Protein 6S9T (pdb70)

Structure (mmCIF, N/CA/C/O backbone):
data_6S9T
#
_entry.id   6S9T
#
_cell.length_a   70.217
_cell.length_b   70.217
_cell.length_c   122.257
_cell.angle_alpha   90.000
_cell.angle_beta   90.000
_cell.angle_gamma   120.000
#
_symmetry.space_group_name_H-M   'P 32 2 1'
#
loop_
_entity.id
_entity.type
_entity.pdbx_description
1 polymer 'LIM domain-binding protein 1'
2 polymer 'Darpin 3'
3 non-polymer 'TETRAETHYLENE GLYCOL'
4 water water
#
loop_
_atom_site.group_PDB
_atom_site.id
_atom_site.type_symbol
_atom_site.label_atom_id
_atom_site.label_alt_id
_atom_site.label_comp_id
_atom_site.label_asym_id
_atom_site.label_entity_id
_atom_site.label_seq_id
_atom_site.pdbx_PDB_ins_code
_atom_site.Cartn_x
_atom_site.Cartn_y
_atom_site.Cartn_z
_atom_site.occupancy
_atom_site.B_iso_or_equiv
_atom_site.auth_seq_id
_atom_site.auth_comp_id
_atom_site.auth_asym_id
_atom_site.auth_atom_id
_atom_site.pdbx_PDB_model_num
ATOM 1 N N . GLN A 1 14 ? 29.610 50.906 7.195 1.00 99.31 30 GLN A N 1
ATOM 2 C CA . GLN A 1 14 ? 28.917 50.033 8.194 1.00 96.59 30 GLN A CA 1
ATOM 3 C C . GLN A 1 14 ? 29.106 48.559 7.785 1.00 92.79 30 GLN A C 1
ATOM 4 O O . GLN A 1 14 ? 29.451 48.290 6.622 1.00 91.82 30 GLN A O 1
ATOM 10 N N . THR A 1 15 ? 28.877 47.637 8.723 1.00 89.04 31 THR A N 1
ATOM 11 C CA . THR A 1 15 ? 29.407 46.248 8.719 1.00 84.84 31 THR A CA 1
ATOM 12 C C . THR A 1 15 ? 28.640 45.356 7.745 1.00 83.89 31 THR A C 1
ATOM 13 O O . THR A 1 15 ? 29.128 44.247 7.446 1.00 84.64 31 THR A O 1
ATOM 17 N N . ASP A 1 16 ? 27.470 45.805 7.313 1.00 84.26 32 ASP A N 1
ATOM 18 C CA . ASP A 1 16 ? 26.491 44.980 6.566 1.00 83.19 32 ASP A CA 1
ATOM 19 C C . ASP A 1 16 ? 27.058 44.669 5.179 1.00 77.57 32 ASP A C 1
ATOM 20 O O . ASP A 1 16 ? 27.083 43.466 4.836 1.00 76.71 32 ASP A O 1
ATOM 25 N N . TYR A 1 17 ? 27.496 45.713 4.459 1.00 74.13 33 TYR A N 1
ATOM 26 C CA . TYR A 1 17 ? 28.188 45.669 3.147 1.00 71.91 33 TYR A CA 1
ATOM 27 C C . TYR A 1 17 ? 29.361 44.657 3.201 1.00 68.93 33 TYR A C 1
ATOM 28 O O . TYR A 1 17 ? 29.671 44.044 2.166 1.00 68.68 33 TYR A O 1
ATOM 37 N N . ARG A 1 18 ? 30.005 44.474 4.357 1.00 64.68 34 ARG A N 1
ATOM 38 C CA . ARG A 1 18 ? 31.110 43.485 4.495 1.00 61.65 34 ARG A CA 1
ATOM 39 C C . ARG A 1 18 ? 30.517 42.097 4.244 1.00 58.89 34 ARG A C 1
ATOM 40 O O . ARG A 1 18 ? 31.112 41.356 3.457 1.00 56.30 34 ARG A O 1
ATOM 48 N N . ILE A 1 19 ? 29.348 41.785 4.814 1.00 59.23 35 ILE A N 1
ATOM 49 C CA . ILE A 1 19 ? 28.790 40.404 4.691 1.00 59.16 35 ILE A CA 1
ATOM 50 C C . ILE A 1 19 ? 28.163 40.294 3.295 1.00 58.61 35 ILE A C 1
ATOM 51 O O . ILE A 1 19 ? 28.169 39.167 2.756 1.00 59.91 35 ILE A O 1
ATOM 56 N N . PHE A 1 20 ? 27.808 41.422 2.678 1.00 59.80 36 PHE A N 1
ATOM 57 C CA . PHE A 1 20 ? 27.428 41.500 1.241 1.00 61.33 36 PHE A CA 1
ATOM 58 C C . PHE A 1 20 ? 28.607 40.961 0.420 1.00 59.02 36 PHE A C 1
ATOM 59 O O . PHE A 1 20 ? 28.460 39.942 -0.263 1.00 56.04 36 PHE A O 1
ATOM 67 N N . GLU A 1 21 ? 29.763 41.596 0.576 1.00 59.68 37 GLU A N 1
ATOM 68 C CA . GLU A 1 21 ? 31.017 41.274 -0.146 1.00 59.65 37 GLU A CA 1
ATOM 69 C C . GLU A 1 21 ? 31.425 39.816 0.119 1.00 55.73 37 GLU A C 1
ATOM 70 O O . GLU A 1 21 ? 31.807 39.132 -0.830 1.00 54.43 37 GLU A O 1
ATOM 76 N N . LEU A 1 22 ? 31.343 39.359 1.366 1.00 53.50 38 LEU A N 1
ATOM 77 C CA . LEU A 1 22 ? 31.690 37.961 1.733 1.00 52.34 38 LEU A CA 1
ATOM 78 C C . LEU A 1 22 ? 30.790 36.986 0.955 1.00 51.09 38 LEU A C 1
ATOM 79 O O . LEU A 1 22 ? 31.347 36.079 0.315 1.00 51.17 38 LEU A O 1
ATOM 84 N N . ASN A 1 23 ? 29.475 37.196 0.968 1.00 49.15 39 ASN A N 1
ATOM 85 C CA . ASN A 1 23 ? 28.487 36.375 0.218 1.00 49.59 39 ASN A CA 1
ATOM 86 C C . ASN A 1 23 ? 28.827 36.445 -1.283 1.00 50.82 39 ASN A C 1
ATOM 87 O O . ASN A 1 23 ? 28.833 35.387 -1.955 1.00 50.34 39 ASN A O 1
ATOM 92 N N . LYS A 1 24 ? 29.125 37.642 -1.799 1.00 52.13 40 LYS A N 1
ATOM 93 C CA . LYS A 1 24 ? 29.375 37.809 -3.247 1.00 54.11 40 LYS A CA 1
ATOM 94 C C . LYS A 1 24 ? 30.646 37.040 -3.649 1.00 53.70 40 LYS A C 1
ATOM 95 O O . LYS A 1 24 ? 30.646 36.388 -4.699 1.00 53.20 40 LYS A O 1
ATOM 101 N N . ARG A 1 25 ? 31.699 37.099 -2.840 1.00 54.76 41 ARG A N 1
ATOM 102 C CA . ARG A 1 25 ? 32.946 36.366 -3.170 1.00 56.83 41 ARG A CA 1
ATOM 103 C C . ARG A 1 25 ? 32.657 34.873 -3.166 1.00 55.21 41 ARG A C 1
ATOM 104 O O . ARG A 1 25 ? 33.121 34.183 -4.052 1.00 55.47 41 ARG A O 1
ATOM 112 N N . LEU A 1 26 ? 31.947 34.419 -2.144 1.00 54.05 42 LEU A N 1
ATOM 113 C CA . LEU A 1 26 ? 31.539 32.995 -2.038 1.00 53.93 42 LEU A CA 1
ATOM 114 C C . LEU A 1 26 ? 30.826 32.586 -3.332 1.00 56.21 42 LEU A C 1
ATOM 115 O O . LEU A 1 26 ? 31.090 31.468 -3.791 1.00 56.08 42 LEU A O 1
ATOM 120 N N . GLN A 1 27 ? 29.982 33.462 -3.912 1.00 59.38 43 GLN A N 1
ATOM 121 C CA . GLN A 1 27 ? 29.189 33.128 -5.123 1.00 61.96 43 GLN A CA 1
ATOM 122 C C . GLN A 1 27 ? 30.121 32.858 -6.305 1.00 64.84 43 GLN A C 1
ATOM 123 O O . GLN A 1 27 ? 29.565 32.488 -7.337 1.00 68.26 43 GLN A O 1
ATOM 129 N N . ASN A 1 28 ? 31.455 33.005 -6.158 1.00 66.66 44 ASN A N 1
ATOM 130 C CA . ASN A 1 28 ? 32.490 32.702 -7.188 1.00 68.54 44 ASN A CA 1
ATOM 131 C C . ASN A 1 28 ? 33.147 31.339 -6.959 1.00 70.79 44 ASN A C 1
ATOM 132 O O . ASN A 1 28 ? 34.086 30.990 -7.708 1.00 72.90 44 ASN A O 1
ATOM 137 N N . TRP A 1 29 ? 32.775 30.624 -5.908 1.00 71.78 45 TRP A N 1
ATOM 138 C CA . TRP A 1 29 ? 33.361 29.289 -5.650 1.00 71.60 45 TRP A CA 1
ATOM 139 C C . TRP A 1 29 ? 33.051 28.380 -6.843 1.00 72.38 45 TRP A C 1
ATOM 140 O O . TRP A 1 29 ? 31.902 28.421 -7.367 1.00 72.08 45 TRP A O 1
ATOM 151 N N . THR A 1 30 ? 34.058 27.622 -7.267 1.00 72.85 46 THR A N 1
ATOM 152 C CA . THR A 1 30 ? 33.947 26.451 -8.175 1.00 74.73 46 THR A CA 1
ATOM 153 C C . THR A 1 30 ? 34.807 25.370 -7.528 1.00 77.00 46 THR A C 1
ATOM 154 O O . THR A 1 30 ? 35.585 25.750 -6.643 1.00 73.36 46 THR A O 1
ATOM 158 N N . GLU A 1 31 ? 34.654 24.098 -7.913 1.00 81.66 47 GLU A N 1
ATOM 159 C CA . GLU A 1 31 ? 35.521 22.982 -7.440 1.00 86.56 47 GLU A CA 1
ATOM 160 C C . GLU A 1 31 ? 36.971 23.232 -7.866 1.00 87.01 47 GLU A C 1
ATOM 161 O O . GLU A 1 31 ? 37.840 22.501 -7.374 1.00 86.50 47 GLU A O 1
ATOM 167 N N . GLU A 1 32 ? 37.187 24.171 -8.799 1.00 87.94 48 GLU A N 1
ATOM 168 C CA . GLU A 1 32 ? 38.523 24.608 -9.293 1.00 89.71 48 GLU A CA 1
ATOM 169 C C . GLU A 1 32 ? 39.162 25.584 -8.297 1.00 87.61 48 GLU A C 1
ATOM 170 O O . GLU A 1 32 ? 40.394 25.770 -8.396 1.00 88.77 48 GLU A O 1
ATOM 176 N N . CYS A 1 33 ? 38.362 26.207 -7.417 1.00 84.38 49 CYS A N 1
ATOM 177 C CA . CYS A 1 33 ? 38.818 27.181 -6.391 1.00 83.34 49 CYS A CA 1
ATOM 178 C C . CYS A 1 33 ? 39.916 26.534 -5.553 1.00 86.23 49 CYS A C 1
ATOM 179 O O . CYS A 1 33 ? 39.581 25.689 -4.702 1.00 86.03 49 CYS A O 1
ATOM 182 N N . ASP A 1 34 ? 41.170 26.907 -5.842 1.00 89.73 50 ASP A N 1
ATOM 183 C CA . ASP A 1 34 ? 42.395 26.287 -5.279 1.00 90.31 50 ASP A CA 1
ATOM 184 C C . ASP A 1 34 ? 42.639 26.850 -3.877 1.00 88.56 50 ASP A C 1
ATOM 185 O O . ASP A 1 34 ? 41.975 27.827 -3.460 1.00 87.21 50 ASP A O 1
ATOM 190 N N . ASN A 1 35 ? 43.570 26.216 -3.181 1.00 87.39 51 ASN A N 1
ATOM 191 C CA . ASN A 1 35 ? 43.892 26.410 -1.746 1.00 84.21 51 ASN A CA 1
ATOM 192 C C . ASN A 1 35 ? 44.362 27.867 -1.544 1.00 80.63 51 ASN A C 1
ATOM 193 O O . ASN A 1 35 ? 44.085 28.445 -0.466 1.00 81.28 51 ASN A O 1
ATOM 198 N N . LEU A 1 36 ? 44.976 28.469 -2.570 1.00 76.73 52 LEU A N 1
ATOM 199 C CA . LEU A 1 36 ? 45.415 29.895 -2.587 1.00 75.14 52 LEU A CA 1
ATOM 200 C C . LEU A 1 36 ? 44.198 30.850 -2.584 1.00 71.86 52 LEU A C 1
ATOM 201 O O . LEU A 1 36 ? 44.260 31.913 -1.931 1.00 71.53 52 LEU A O 1
ATOM 206 N N . TRP A 1 37 ? 43.132 30.510 -3.310 1.00 67.17 53 TRP A N 1
ATOM 207 C CA . TRP A 1 37 ? 41.886 31.317 -3.371 1.00 64.47 53 TRP A CA 1
ATOM 208 C C . TRP A 1 37 ? 41.283 31.401 -1.964 1.00 61.12 53 TRP A C 1
ATOM 209 O O . TRP A 1 37 ? 40.937 32.493 -1.540 1.00 63.03 53 TRP A O 1
ATOM 220 N N . TRP A 1 38 ? 41.235 30.299 -1.229 1.00 59.11 54 TRP A N 1
ATOM 221 C CA . TRP A 1 38 ? 40.736 30.292 0.163 1.00 57.49 54 TRP A CA 1
ATOM 222 C C . TRP A 1 38 ? 41.561 31.228 1.050 1.00 56.83 54 TRP A C 1
ATOM 223 O O . TRP A 1 38 ? 40.949 31.868 1.923 1.00 54.81 54 TRP A O 1
ATOM 234 N N . ASP A 1 39 ? 42.879 31.325 0.840 1.00 58.47 55 ASP A N 1
ATOM 235 C CA . ASP A 1 39 ? 43.753 32.177 1.683 1.00 58.09 55 ASP A CA 1
ATOM 236 C C . ASP A 1 39 ? 43.476 33.645 1.349 1.00 56.76 55 ASP A C 1
ATOM 237 O O . ASP A 1 39 ? 43.513 34.485 2.267 1.00 56.53 55 ASP A O 1
ATOM 242 N N . ALA A 1 40 ? 43.312 33.943 0.066 1.00 56.01 56 ALA A N 1
ATOM 243 C CA . ALA A 1 40 ? 42.977 35.304 -0.415 1.00 56.59 56 ALA A CA 1
ATOM 244 C C . ALA A 1 40 ? 41.541 35.672 0.025 1.00 54.57 56 ALA A C 1
ATOM 245 O O . ALA A 1 40 ? 41.264 36.820 0.401 1.00 55.72 56 ALA A O 1
ATOM 247 N N . PHE A 1 41 ? 40.618 34.726 0.053 1.00 52.24 57 PHE A N 1
ATOM 248 C CA . PHE A 1 41 ? 39.270 35.018 0.580 1.00 50.62 57 PHE A CA 1
ATOM 249 C C . PHE A 1 41 ? 39.353 35.373 2.076 1.00 49.55 57 PHE A C 1
ATOM 250 O O . PHE A 1 41 ? 38.705 36.353 2.557 1.00 48.96 57 PHE A O 1
ATOM 258 N N . THR A 1 42 ? 40.099 34.564 2.821 1.00 48.71 58 THR A N 1
ATOM 259 C CA . THR A 1 42 ? 40.209 34.709 4.287 1.00 48.12 58 THR A CA 1
ATOM 260 C C . THR A 1 42 ? 40.965 36.006 4.600 1.00 49.60 58 THR A C 1
ATOM 261 O O . THR A 1 42 ? 40.578 36.665 5.563 1.00 49.67 58 THR A O 1
ATOM 265 N N . THR A 1 43 ? 42.035 36.324 3.858 1.00 50.58 59 THR A N 1
ATOM 266 C CA . THR A 1 43 ? 42.785 37.602 3.993 1.00 51.76 59 THR A CA 1
ATOM 267 C C . THR A 1 43 ? 41.840 38.770 3.698 1.00 51.82 59 THR A C 1
ATOM 268 O O . THR A 1 43 ? 41.876 39.757 4.448 1.00 51.81 59 THR A O 1
ATOM 272 N N . GLU A 1 44 ? 40.974 38.667 2.693 1.00 52.06 60 GLU A N 1
ATOM 273 C CA . GLU A 1 44 ? 40.101 39.822 2.370 1.00 52.86 60 GLU A CA 1
ATOM 274 C C . GLU A 1 44 ? 39.176 40.117 3.561 1.00 51.61 60 GLU A C 1
ATOM 275 O O . GLU A 1 44 ? 38.977 41.291 3.819 1.00 52.86 60 GLU A O 1
ATOM 281 N N . PHE A 1 45 ? 38.662 39.113 4.290 1.00 49.53 61 PHE A N 1
ATOM 282 C CA . PHE A 1 45 ? 37.509 39.296 5.217 1.00 48.19 61 PHE A CA 1
ATOM 283 C C . PHE A 1 45 ? 37.891 39.146 6.682 1.00 47.86 61 PHE A C 1
ATOM 284 O O . PHE A 1 45 ? 37.128 39.639 7.460 1.00 47.69 61 PHE A O 1
ATOM 292 N N . PHE A 1 46 ? 39.015 38.518 7.031 1.00 47.85 62 PHE A N 1
ATOM 293 C CA . PHE A 1 46 ? 39.385 38.250 8.445 1.00 48.08 62 PHE A CA 1
ATOM 294 C C . PHE A 1 46 ? 40.722 38.924 8.802 1.00 49.76 62 PHE A C 1
ATOM 295 O O . PHE A 1 46 ? 41.612 39.003 7.943 1.00 49.38 62 PHE A O 1
ATOM 303 N N . GLU A 1 47 ? 40.836 39.367 10.058 1.00 51.08 63 GLU A N 1
ATOM 304 C CA . GLU A 1 47 ? 42.077 39.904 10.668 1.00 52.88 63 GLU A CA 1
ATOM 305 C C . GLU A 1 47 ? 43.107 38.771 10.799 1.00 52.13 63 GLU A C 1
ATOM 306 O O . GLU A 1 47 ? 42.706 37.575 10.728 1.00 50.75 63 GLU A O 1
ATOM 312 N N . ASP A 1 48 ? 44.371 39.131 11.045 1.00 51.49 64 ASP A N 1
ATOM 313 C CA . ASP A 1 48 ? 45.497 38.164 11.132 1.00 51.51 64 ASP A CA 1
ATOM 314 C C . ASP A 1 48 ? 45.366 37.349 12.425 1.00 50.78 64 ASP A C 1
ATOM 315 O O . ASP A 1 48 ? 45.844 36.229 12.449 1.00 49.41 64 ASP A O 1
ATOM 320 N N . ASP A 1 49 ? 44.646 37.866 13.422 1.00 51.70 65 ASP A N 1
ATOM 321 C CA . ASP A 1 49 ? 44.457 37.167 14.720 1.00 51.92 65 ASP A CA 1
ATOM 322 C C . ASP A 1 49 ? 42.970 36.787 14.888 1.00 51.06 65 ASP A C 1
ATOM 323 O O . ASP A 1 49 ? 42.580 36.549 16.004 1.00 50.62 65 ASP A O 1
ATOM 328 N N . ALA A 1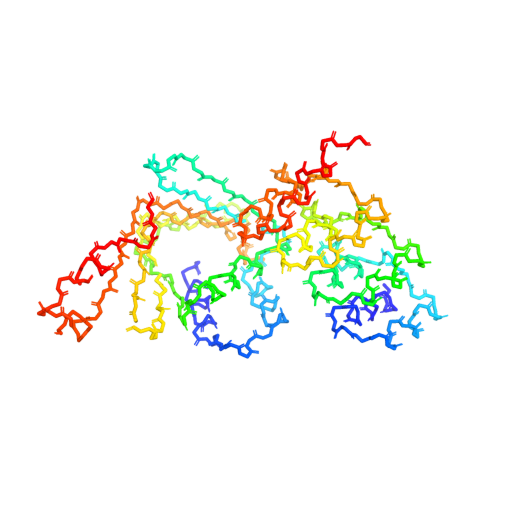 50 ? 42.198 36.661 13.802 1.00 50.92 66 ALA A N 1
ATOM 329 C CA . ALA A 1 50 ? 40.751 36.310 13.825 1.00 50.47 66 ALA A CA 1
ATOM 330 C C . ALA A 1 50 ? 40.515 34.956 14.490 1.00 51.36 66 ALA A C 1
ATOM 331 O O . ALA A 1 50 ? 41.374 34.066 14.473 1.00 49.46 66 ALA A O 1
ATOM 349 N N . LEU A 1 52 ? 37.168 32.029 15.070 1.00 49.37 68 LEU A N 1
ATOM 350 C CA . LEU A 1 52 ? 35.882 31.599 14.581 1.00 48.55 68 LEU A CA 1
ATOM 351 C C . LEU A 1 52 ? 35.377 30.512 15.530 1.00 48.65 68 LEU A C 1
ATOM 352 O O . LEU A 1 52 ? 36.110 29.525 15.753 1.00 47.56 68 LEU A O 1
ATOM 357 N N . THR A 1 53 ? 34.184 30.730 16.096 1.00 48.09 69 THR A N 1
ATOM 358 C CA . THR A 1 53 ? 33.515 29.794 17.025 1.00 48.96 69 THR A CA 1
ATOM 359 C C . THR A 1 53 ? 32.184 29.364 16.435 1.00 48.94 69 THR A C 1
ATOM 360 O O . THR A 1 53 ? 31.439 30.239 15.983 1.00 47.68 69 THR A O 1
ATOM 364 N N . ILE A 1 54 ? 31.931 28.057 16.445 1.00 49.75 70 ILE A N 1
ATOM 365 C CA . ILE A 1 54 ? 30.598 27.454 16.180 1.00 50.70 70 ILE A CA 1
ATOM 366 C C . ILE A 1 54 ? 30.104 26.859 17.493 1.00 53.40 70 ILE A C 1
ATOM 367 O O . ILE A 1 54 ? 30.883 26.166 18.163 1.00 52.84 70 ILE A O 1
ATOM 372 N N . THR A 1 55 ? 28.884 27.202 17.884 1.00 55.96 71 THR A N 1
ATOM 373 C CA . THR A 1 55 ? 28.144 26.548 18.987 1.00 59.89 71 THR A CA 1
ATOM 374 C C . THR A 1 55 ? 26.946 25.808 18.395 1.00 62.27 71 THR A C 1
ATOM 375 O O . THR A 1 55 ? 26.258 26.420 17.594 1.00 61.02 71 THR A O 1
ATOM 379 N N . PHE A 1 56 ? 26.763 24.533 18.737 1.00 68.57 72 PHE A N 1
ATOM 380 C CA . PHE A 1 56 ? 25.756 23.628 18.127 1.00 75.50 72 PHE A CA 1
ATOM 381 C C . PHE A 1 56 ? 24.479 23.680 18.956 1.00 81.58 72 PHE A C 1
ATOM 382 O O . PHE A 1 56 ? 24.491 24.238 20.070 1.00 83.70 72 PHE A O 1
ATOM 390 N N . CYS A 1 57 ? 23.392 23.126 18.425 1.00 91.23 73 CYS A N 1
ATOM 391 C CA . CYS A 1 57 ? 22.092 23.095 19.147 1.00 96.68 73 CYS A CA 1
ATOM 392 C C . CYS A 1 57 ? 22.246 22.121 20.330 1.00 102.01 73 CYS A C 1
ATOM 393 O O . CYS A 1 57 ? 23.133 21.215 20.266 1.00 92.35 73 CYS A O 1
ATOM 396 N N . LEU A 1 58 ? 21.445 22.342 21.384 1.00 110.74 74 LEU A N 1
ATOM 397 C CA . LEU A 1 58 ? 21.640 21.801 22.766 1.00 115.50 74 LEU A CA 1
ATOM 398 C C . LEU A 1 58 ? 20.909 20.454 22.916 1.00 118.85 74 LEU A C 1
ATOM 399 O O . LEU A 1 58 ? 20.915 19.896 24.034 1.00 121.01 74 LEU A O 1
ATOM 404 N N . GLU A 1 59 ? 20.322 19.956 21.822 1.00 119.98 75 GLU A N 1
ATOM 405 C CA . GLU A 1 59 ? 19.519 18.708 21.753 1.00 123.98 75 GLU A CA 1
ATOM 406 C C . GLU A 1 59 ? 20.459 17.497 21.687 1.00 128.98 75 GLU A C 1
ATOM 407 O O . GLU A 1 59 ? 20.287 16.577 22.518 1.00 132.28 75 GLU A O 1
ATOM 413 N N . ASP A 1 60 ? 21.423 17.503 20.757 1.00 129.52 76 ASP A N 1
ATOM 414 C CA . ASP A 1 60 ? 22.500 16.478 20.666 1.00 131.20 76 ASP A CA 1
ATOM 415 C C . ASP A 1 60 ? 23.707 16.993 21.468 1.00 130.56 76 ASP A C 1
ATOM 416 O O . ASP A 1 60 ? 24.848 16.962 20.941 1.00 125.53 76 ASP A O 1
ATOM 421 N N . GLY A 1 61 ? 23.452 17.435 22.706 1.00 129.28 77 GLY A N 1
ATOM 422 C CA . GLY A 1 61 ? 24.461 17.976 23.637 1.00 126.08 77 GLY A CA 1
ATOM 423 C C . GLY A 1 61 ? 24.750 19.449 23.370 1.00 119.89 77 GLY A C 1
ATOM 424 O O . GLY A 1 61 ? 24.263 20.020 22.397 1.00 118.18 77 GLY A O 1
ATOM 425 N N . PRO A 1 62 ? 25.530 20.114 24.248 1.00 116.23 78 PRO A N 1
ATOM 426 C CA . PRO A 1 62 ? 26.112 21.416 23.942 1.00 112.19 78 PRO A CA 1
ATOM 427 C C . PRO A 1 62 ? 27.553 21.206 23.444 1.00 104.99 78 PRO A C 1
ATOM 428 O O . PRO A 1 62 ? 28.387 20.842 24.249 1.00 108.08 78 PRO A O 1
ATOM 432 N N . LYS A 1 63 ? 27.786 21.361 22.135 1.00 96.19 79 LYS A N 1
ATOM 433 C CA . LYS A 1 63 ? 29.120 21.249 21.487 1.00 90.33 79 LYS A CA 1
ATOM 434 C C . LYS A 1 63 ? 29.532 22.639 20.994 1.00 81.68 79 LYS A C 1
ATOM 435 O O . LYS A 1 63 ? 28.636 23.371 20.532 1.00 73.44 79 LYS A O 1
ATOM 441 N N . ARG A 1 64 ? 30.829 22.967 21.112 1.00 76.45 80 ARG A N 1
ATOM 442 C CA . ARG A 1 64 ? 31.461 24.283 20.814 1.00 74.38 80 ARG A CA 1
ATOM 443 C C . ARG A 1 64 ? 32.885 24.029 20.329 1.00 69.96 80 ARG A C 1
ATOM 444 O O . ARG A 1 64 ? 33.607 23.338 21.058 1.00 68.47 80 ARG A O 1
ATOM 452 N N . TYR A 1 65 ? 33.287 24.555 19.174 1.00 64.85 81 TYR A N 1
ATOM 453 C CA . TYR A 1 65 ? 34.732 24.663 18.856 1.00 63.80 81 TYR A CA 1
ATOM 454 C C . TYR A 1 65 ? 35.061 26.074 18.383 1.00 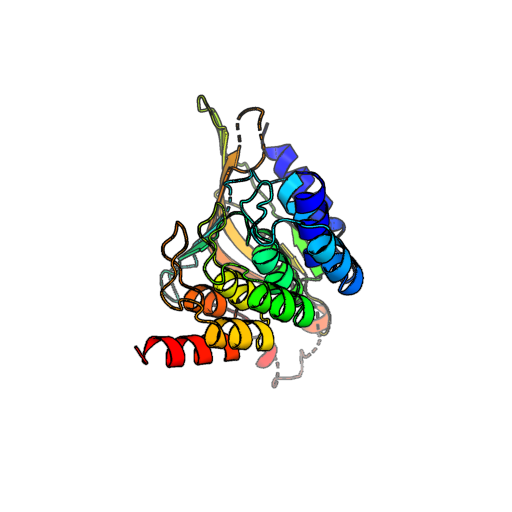60.86 81 TYR A C 1
ATOM 455 O O . TYR A 1 65 ? 34.198 26.748 17.773 1.00 55.83 81 TYR A O 1
ATOM 464 N N . THR A 1 66 ? 36.318 26.448 18.643 1.00 58.39 82 THR A N 1
ATOM 465 C CA . THR A 1 66 ? 36.931 27.725 18.250 1.00 57.00 82 THR A CA 1
ATOM 466 C C . THR A 1 66 ? 38.175 27.378 17.444 1.00 57.80 82 THR A C 1
ATOM 467 O O . THR A 1 66 ? 38.979 26.505 17.887 1.00 55.97 82 THR A O 1
ATOM 471 N N . ILE A 1 67 ? 38.376 28.058 16.324 1.00 56.88 83 ILE A N 1
ATOM 472 C CA . ILE A 1 67 ? 39.599 27.804 15.525 1.00 56.86 83 ILE A CA 1
ATOM 473 C C . ILE A 1 67 ? 40.296 29.142 15.313 1.00 55.91 83 ILE A C 1
ATOM 474 O O . ILE A 1 67 ? 39.605 30.170 15.311 1.00 52.60 83 ILE A O 1
ATOM 479 N N . GLY A 1 68 ? 41.621 29.097 15.188 1.00 53.06 84 GLY A N 1
ATOM 480 C CA . GLY A 1 68 ? 42.443 30.292 14.964 1.00 52.78 84 GLY A CA 1
ATOM 481 C C . GLY A 1 68 ? 42.470 30.672 13.505 1.00 52.25 84 GLY A C 1
ATOM 482 O O . GLY A 1 68 ? 42.002 29.901 12.693 1.00 53.19 84 GLY A O 1
ATOM 483 N N . ARG A 1 69 ? 43.071 31.810 13.208 1.00 51.10 85 ARG A N 1
ATOM 484 C CA . ARG A 1 69 ? 43.105 32.376 11.847 1.00 50.27 85 ARG A CA 1
ATOM 485 C C . ARG A 1 69 ? 43.661 31.395 10.814 1.00 50.09 85 ARG A C 1
ATOM 486 O O . ARG A 1 69 ? 43.129 31.357 9.726 1.00 50.63 85 ARG A O 1
ATOM 494 N N . THR A 1 70 ? 44.661 30.599 11.171 1.00 49.64 86 THR A N 1
ATOM 495 C CA . THR A 1 70 ? 45.350 29.749 10.172 1.00 49.38 86 THR A CA 1
ATOM 496 C C . THR A 1 70 ? 44.493 28.530 9.781 1.00 48.90 86 THR A C 1
ATOM 497 O O . THR A 1 70 ? 44.919 27.793 8.894 1.00 50.27 86 THR A O 1
ATOM 501 N N . LEU A 1 71 ? 43.348 28.271 10.392 1.00 48.34 87 LEU A N 1
ATOM 502 C CA . LEU A 1 71 ? 42.468 27.151 9.954 1.00 47.59 87 LEU A CA 1
ATOM 503 C C . LEU A 1 71 ? 41.087 27.682 9.539 1.00 47.03 87 LEU A C 1
ATOM 504 O O . LEU A 1 71 ? 40.251 26.849 9.125 1.00 46.65 87 LEU A O 1
ATOM 509 N N . ILE A 1 72 ? 40.880 29.004 9.513 1.00 46.10 88 ILE A N 1
ATOM 510 C CA . ILE A 1 72 ? 39.591 29.584 9.027 1.00 45.86 88 ILE A CA 1
ATOM 511 C C . ILE A 1 72 ? 39.401 29.204 7.564 1.00 46.28 88 ILE A C 1
ATOM 512 O O . ILE A 1 72 ? 38.277 28.900 7.159 1.00 46.44 88 ILE A O 1
ATOM 517 N N . PRO A 1 73 ? 40.464 29.184 6.725 1.00 46.25 89 PRO A N 1
ATOM 518 C CA . PRO A 1 73 ? 40.325 28.740 5.336 1.00 47.03 89 PRO A CA 1
ATOM 519 C C . PRO A 1 73 ? 39.791 27.297 5.300 1.00 47.94 89 PRO A C 1
ATOM 520 O O . PRO A 1 73 ? 39.044 26.914 4.416 1.00 47.07 89 PRO A O 1
ATOM 524 N N . ARG A 1 74 ? 40.257 26.513 6.275 1.00 48.69 90 ARG A N 1
ATOM 525 C CA . ARG A 1 74 ? 39.983 25.070 6.342 1.00 49.71 90 ARG A CA 1
ATOM 526 C C . ARG A 1 74 ? 38.483 24.951 6.593 1.00 49.22 90 ARG A C 1
ATOM 527 O O . ARG A 1 74 ? 37.841 24.208 5.862 1.00 50.97 90 ARG A O 1
ATOM 535 N N . TYR A 1 75 ? 37.945 25.712 7.543 1.00 48.25 91 TYR A N 1
ATOM 536 C CA . TYR A 1 75 ? 36.506 25.709 7.932 1.00 47.71 91 TYR A CA 1
ATOM 537 C C . TYR A 1 75 ? 35.625 25.973 6.716 1.00 47.62 91 TYR A C 1
ATOM 538 O O . TYR A 1 75 ? 34.682 25.167 6.444 1.00 48.73 91 TYR A O 1
ATOM 547 N N . PHE A 1 76 ? 35.859 27.084 6.030 1.00 49.40 92 PHE A N 1
ATOM 548 C CA . PHE A 1 76 ? 35.001 27.464 4.884 1.00 49.10 92 PHE A CA 1
ATOM 549 C C . PHE A 1 76 ? 35.097 26.353 3.850 1.00 49.78 92 PHE A C 1
ATOM 550 O O . PHE A 1 76 ? 34.064 25.858 3.351 1.00 48.26 92 PHE A O 1
ATOM 558 N N . ARG A 1 77 ? 36.315 25.901 3.581 1.00 51.40 93 ARG A N 1
ATOM 559 C CA . ARG A 1 77 ? 36.543 24.907 2.513 1.00 52.57 93 ARG A CA 1
ATOM 560 C C . ARG A 1 77 ? 35.764 23.618 2.823 1.00 50.89 93 ARG A C 1
ATOM 561 O O . ARG A 1 77 ? 35.250 22.991 1.851 1.00 50.72 93 ARG A O 1
ATOM 569 N N . SER A 1 78 ? 35.679 23.226 4.101 1.00 49.77 94 SER A N 1
ATOM 570 C CA . SER A 1 78 ? 35.036 21.938 4.508 1.00 49.49 94 SER A CA 1
ATOM 571 C C . SER A 1 78 ? 33.542 21.959 4.181 1.00 48.29 94 SER A C 1
ATOM 572 O O . SER A 1 78 ? 32.952 20.886 3.981 1.00 48.35 94 SER A O 1
ATOM 575 N N . ILE A 1 79 ? 32.940 23.143 4.140 1.00 47.22 95 ILE A N 1
ATOM 576 C CA . ILE A 1 79 ? 31.509 23.258 3.767 1.00 46.61 95 ILE A CA 1
ATOM 577 C C . ILE A 1 79 ? 31.319 22.774 2.326 1.00 46.52 95 ILE A C 1
ATOM 578 O O . ILE A 1 79 ? 30.435 21.945 2.088 1.00 46.74 95 ILE A O 1
ATOM 583 N N . PHE A 1 80 ? 32.151 23.240 1.402 1.00 46.88 96 PHE A N 1
ATOM 584 C CA . PHE A 1 80 ? 32.112 22.752 -0.002 1.00 47.48 96 PHE A CA 1
ATOM 585 C C . PHE A 1 80 ? 32.576 21.285 -0.081 1.00 48.47 96 PHE A C 1
ATOM 586 O O . PHE A 1 80 ? 31.895 20.505 -0.763 1.00 48.02 96 PHE A O 1
ATOM 594 N N . GLU A 1 81 ? 33.591 20.860 0.687 1.00 50.89 97 GLU A N 1
ATOM 595 C CA . GLU A 1 81 ? 34.041 19.432 0.676 1.00 52.42 97 GLU A CA 1
ATOM 596 C C . GLU A 1 81 ? 32.850 18.578 1.138 1.00 51.58 97 GLU A C 1
ATOM 597 O O . GLU A 1 81 ? 32.694 17.474 0.605 1.00 51.95 97 GLU A O 1
ATOM 603 N N . GLY A 1 82 ? 32.075 19.098 2.096 1.00 49.93 98 GLY A N 1
ATOM 604 C CA . GLY A 1 82 ? 30.806 18.544 2.633 1.00 49.53 98 GLY A CA 1
ATOM 605 C C . GLY A 1 82 ? 29.719 18.337 1.579 1.00 48.42 98 GLY A C 1
ATOM 606 O O . GLY A 1 82 ? 28.774 17.630 1.887 1.00 48.57 98 GLY A O 1
ATOM 607 N N . GLY A 1 83 ? 29.858 18.924 0.381 1.00 47.66 99 GLY A N 1
ATOM 608 C CA . GLY A 1 83 ? 28.992 18.695 -0.790 1.00 47.23 99 GLY A CA 1
ATOM 609 C C . GLY A 1 83 ? 28.204 19.939 -1.177 1.00 46.59 99 GLY A C 1
ATOM 610 O O . GLY A 1 83 ? 27.434 19.875 -2.154 1.00 46.36 99 GLY A O 1
ATOM 611 N N . ALA A 1 84 ? 28.372 21.050 -0.457 1.00 46.31 100 ALA A N 1
ATOM 612 C CA . ALA A 1 84 ? 27.717 22.344 -0.782 1.00 45.76 100 ALA A CA 1
ATOM 613 C C . ALA A 1 84 ? 28.218 22.809 -2.146 1.00 46.21 100 ALA A C 1
ATOM 614 O O . ALA A 1 84 ? 29.415 22.746 -2.364 1.00 46.32 100 ALA A O 1
ATOM 616 N N . THR A 1 85 ? 27.330 23.275 -3.006 1.00 46.86 101 THR A N 1
ATOM 617 C CA . THR A 1 85 ? 27.645 23.880 -4.323 1.00 48.19 101 THR A CA 1
ATOM 618 C C . THR A 1 85 ? 27.503 25.388 -4.196 1.00 48.34 101 THR A C 1
ATOM 619 O O . THR A 1 85 ? 27.975 26.087 -5.065 1.00 49.08 101 THR A O 1
ATOM 623 N N . GLU A 1 86 ? 26.857 25.854 -3.128 1.00 48.69 102 GLU A N 1
ATOM 624 C CA . GLU A 1 86 ? 26.604 27.285 -2.855 1.00 49.02 102 GLU A CA 1
ATOM 625 C C . GLU A 1 86 ? 26.528 27.480 -1.338 1.00 46.95 102 GLU A C 1
ATOM 626 O O . GLU A 1 86 ? 26.097 26.570 -0.645 1.00 46.62 102 GLU A O 1
ATOM 632 N N . LEU A 1 87 ? 27.001 28.628 -0.871 1.00 45.21 103 LEU A N 1
ATOM 633 C CA . LEU A 1 87 ? 26.918 29.049 0.528 1.00 43.96 103 LEU A CA 1
ATOM 634 C C . LEU A 1 87 ? 26.643 30.542 0.515 1.00 44.14 103 LEU A C 1
ATOM 635 O O . LEU A 1 87 ? 27.386 31.272 -0.204 1.00 44.56 103 LEU A O 1
ATOM 640 N N . TYR A 1 88 ? 25.666 30.961 1.320 1.00 43.63 104 TYR A N 1
ATOM 641 C CA . TYR A 1 88 ? 25.450 32.393 1.613 1.00 43.76 104 TYR A CA 1
ATOM 642 C C . TYR A 1 88 ? 24.810 32.535 2.983 1.00 43.33 104 TYR A C 1
ATOM 643 O O . TYR A 1 88 ? 24.245 31.552 3.495 1.00 43.56 104 TYR A O 1
ATOM 652 N N . TYR A 1 89 ? 24.940 33.728 3.554 1.00 43.27 105 TYR A N 1
ATOM 653 C CA . TYR A 1 89 ? 24.472 34.074 4.915 1.00 43.28 105 TYR A CA 1
ATOM 654 C C . TYR A 1 89 ? 23.382 35.129 4.765 1.00 43.85 105 TYR A C 1
ATOM 655 O O . TYR A 1 89 ? 23.624 36.171 4.140 1.00 44.90 105 TYR A O 1
ATOM 664 N N . VAL A 1 90 ? 22.176 34.796 5.203 1.00 44.21 106 VAL A N 1
ATOM 665 C CA . VAL A 1 90 ? 21.017 35.736 5.202 1.00 44.69 106 VAL A CA 1
ATOM 666 C C . VAL A 1 90 ? 20.920 36.296 6.617 1.00 45.52 106 VAL A C 1
ATOM 667 O O . VAL A 1 90 ? 20.655 35.512 7.546 1.00 45.02 106 VAL A O 1
ATOM 671 N N . LEU A 1 91 ? 21.246 37.581 6.750 1.00 46.87 107 LEU A N 1
ATOM 672 C CA . LEU A 1 91 ? 21.209 38.351 8.011 1.00 48.61 107 LEU A CA 1
ATOM 673 C C . LEU A 1 91 ? 19.925 39.159 7.964 1.00 51.17 107 LEU A C 1
ATOM 674 O O . LEU A 1 91 ? 19.700 39.810 6.944 1.00 51.81 107 LEU A O 1
ATOM 679 N N . LYS A 1 92 ? 19.116 39.090 9.020 1.00 54.46 108 LYS A N 1
ATOM 680 C CA . LYS A 1 92 ? 17.799 39.777 9.117 1.00 57.18 108 LYS A CA 1
ATOM 681 C C . LYS A 1 92 ? 17.884 40.811 10.242 1.00 57.37 108 LYS A C 1
ATOM 682 O O . LYS A 1 92 ? 17.978 40.388 11.400 1.00 57.60 108 LYS A O 1
ATOM 688 N N . HIS A 1 93 ? 17.790 42.097 9.893 1.00 58.58 109 HIS A N 1
ATOM 689 C CA . HIS A 1 93 ? 17.896 43.285 10.792 1.00 60.09 109 HIS A CA 1
ATOM 690 C C . HIS A 1 93 ? 18.973 43.023 11.836 1.00 58.21 109 HIS A C 1
ATOM 691 O O . HIS A 1 93 ? 18.740 42.905 13.030 1.00 56.64 109 HIS A O 1
ATOM 698 N N . PRO A 1 94 ? 20.226 43.015 11.373 1.00 57.19 110 PRO A N 1
ATOM 699 C CA . PRO A 1 94 ? 21.371 42.832 12.248 1.00 57.16 110 PRO A CA 1
ATOM 700 C C . PRO A 1 94 ? 21.536 44.116 13.058 1.00 56.94 110 PRO A C 1
ATOM 701 O O . PRO A 1 94 ? 21.390 45.178 12.500 1.00 57.23 110 PRO A O 1
ATOM 705 N N . LYS A 1 95 ? 21.783 43.940 14.354 1.00 56.86 111 LYS A N 1
ATOM 706 C CA . LYS A 1 95 ? 22.065 45.007 15.337 1.00 57.29 111 LYS A CA 1
ATOM 707 C C . LYS A 1 95 ? 23.568 45.347 15.255 1.00 57.30 111 LYS A C 1
ATOM 708 O O . LYS A 1 95 ? 24.382 44.496 15.657 1.00 55.85 111 LYS A O 1
ATOM 714 N N . GLU A 1 96 ? 23.912 46.528 14.737 1.00 58.17 112 GLU A N 1
ATOM 715 C CA . GLU A 1 96 ? 25.281 47.109 14.715 1.00 59.76 112 GLU A CA 1
ATOM 716 C C . GLU A 1 96 ? 25.530 47.944 15.972 1.00 60.79 112 GLU A C 1
ATOM 717 O O . GLU A 1 96 ? 24.671 48.773 16.241 1.00 60.72 112 GLU A O 1
ATOM 723 N N . SER A 1 97 ? 26.653 47.755 16.690 1.00 61.27 113 SER A N 1
ATOM 724 C CA . SER A 1 97 ? 27.059 48.577 17.868 1.00 63.51 113 SER A CA 1
ATOM 725 C C . SER A 1 97 ? 28.526 49.013 17.768 1.00 66.20 113 SER A C 1
ATOM 726 O O . SER A 1 97 ? 29.387 48.193 17.336 1.00 63.68 113 SER A O 1
ATOM 729 N N . PHE A 1 98 ? 28.783 50.270 18.141 1.00 68.95 114 PHE A N 1
ATOM 730 C CA . PHE A 1 98 ? 30.103 50.947 18.053 1.00 72.91 114 PHE A CA 1
ATOM 731 C C . PHE A 1 98 ? 30.747 50.962 19.430 1.00 74.11 114 PHE A C 1
ATOM 732 O O . PHE A 1 98 ? 30.094 51.377 20.389 1.00 73.68 114 PHE A O 1
ATOM 740 N N . HIS A 1 99 ? 31.956 50.417 19.494 1.00 78.03 115 HIS A N 1
ATOM 741 C CA . HIS A 1 99 ? 32.904 50.475 20.632 1.00 82.63 115 HIS A CA 1
ATOM 742 C C . HIS A 1 99 ? 34.054 51.352 20.129 1.00 88.00 115 HIS A C 1
ATOM 743 O O . HIS A 1 99 ? 33.947 51.837 18.973 1.00 89.40 115 HIS A O 1
ATOM 750 N N . ASN A 1 100 ? 35.099 51.565 20.930 1.00 94.91 116 ASN A N 1
ATOM 751 C CA . ASN A 1 100 ? 36.217 52.475 20.562 1.00 95.60 116 ASN A CA 1
ATOM 752 C C . ASN A 1 100 ? 37.030 51.817 19.444 1.00 95.48 116 ASN A C 1
ATOM 753 O O . ASN A 1 100 ? 37.169 52.433 18.360 1.00 96.79 116 ASN A O 1
ATOM 758 N N . ASN A 1 101 ? 37.496 50.590 19.675 1.00 93.36 117 ASN A N 1
ATOM 759 C CA . ASN A 1 101 ? 38.463 49.906 18.775 1.00 91.55 117 ASN A CA 1
ATOM 760 C C . ASN A 1 101 ? 37.736 48.935 17.828 1.00 85.39 117 ASN A C 1
ATOM 761 O O . ASN A 1 101 ? 38.400 48.498 16.858 1.00 83.87 117 ASN A O 1
ATOM 766 N N . PHE A 1 102 ? 36.446 48.612 18.055 1.00 79.73 118 PHE A N 1
ATOM 767 C CA . PHE A 1 102 ? 35.713 47.585 17.254 1.00 74.77 118 PHE A CA 1
ATOM 768 C C . PHE A 1 102 ? 34.233 47.927 17.075 1.00 70.37 118 PHE A C 1
ATOM 769 O O . PHE A 1 102 ? 33.616 48.617 17.934 1.00 69.56 118 PHE A O 1
ATOM 777 N N . VAL A 1 103 ? 33.674 47.446 15.958 1.00 65.43 119 VAL A N 1
ATOM 778 C CA . VAL A 1 103 ? 32.211 47.467 15.681 1.00 61.60 119 VAL A CA 1
ATOM 779 C C . VAL A 1 103 ? 31.688 46.050 15.899 1.00 58.70 119 VAL A C 1
ATOM 780 O O . VAL A 1 103 ? 32.346 45.083 15.435 1.00 57.84 119 VAL A O 1
ATOM 784 N N . SER A 1 104 ? 30.551 45.919 16.575 1.00 55.44 120 SER A N 1
ATOM 785 C CA . SER A 1 104 ? 29.875 44.619 16.764 1.00 53.79 120 SER A CA 1
ATOM 786 C C . SER A 1 104 ? 28.670 44.523 15.827 1.00 52.18 120 SER A C 1
ATOM 787 O O . SER A 1 104 ? 27.974 45.536 15.616 1.00 51.99 120 SER A O 1
ATOM 790 N N . LEU A 1 105 ? 28.457 43.333 15.267 1.00 51.07 121 LEU A N 1
ATOM 791 C CA . LEU A 1 105 ? 27.252 42.998 14.473 1.00 50.32 121 LEU A CA 1
ATOM 792 C C . LEU A 1 105 ? 26.576 41.786 15.129 1.00 49.84 121 LEU A C 1
ATOM 793 O O . LEU A 1 105 ? 27.170 40.700 15.208 1.00 49.10 121 LEU A O 1
ATOM 798 N N . ASP A 1 106 ? 25.367 41.955 15.619 1.00 49.63 122 ASP A N 1
ATOM 799 C CA . ASP A 1 106 ? 24.715 40.854 16.363 1.00 50.38 122 ASP A CA 1
ATOM 800 C C . ASP A 1 106 ? 23.407 40.519 15.636 1.00 49.72 122 ASP A C 1
ATOM 801 O O . ASP A 1 106 ? 22.504 41.357 15.662 1.00 49.16 122 ASP A O 1
ATOM 806 N N . CYS A 1 107 ? 23.324 39.375 14.964 1.00 49.17 123 CYS A N 1
ATOM 807 C CA . CYS A 1 107 ? 22.138 39.019 14.152 1.00 49.60 123 CYS A CA 1
ATOM 808 C C . CYS A 1 107 ? 21.461 37.783 14.751 1.00 49.58 123 CYS A C 1
ATOM 809 O O . CYS A 1 107 ? 22.054 36.674 14.684 1.00 48.34 123 CYS A O 1
ATOM 812 N N . ASP A 1 108 ? 20.278 37.925 15.354 1.00 49.88 124 ASP A N 1
ATOM 813 C CA . ASP A 1 108 ? 19.684 36.740 16.025 1.00 51.18 124 ASP A CA 1
ATOM 814 C C . ASP A 1 108 ? 18.909 35.916 14.992 1.00 50.20 124 ASP A C 1
ATOM 815 O O . ASP A 1 108 ? 18.439 34.800 15.371 1.00 51.89 124 ASP A O 1
ATOM 820 N N . GLN A 1 109 ? 18.811 36.429 13.751 1.00 48.50 125 GLN A N 1
ATOM 821 C CA . GLN A 1 109 ? 18.152 35.697 12.636 1.00 48.49 125 GLN A CA 1
ATOM 822 C C . GLN A 1 109 ? 19.112 35.634 11.455 1.00 46.86 125 GLN A C 1
ATOM 823 O O . GLN A 1 109 ? 18.873 36.291 10.423 1.00 45.61 125 GLN A O 1
ATOM 829 N N . CYS A 1 110 ? 20.190 34.875 11.654 1.00 45.93 126 CYS A N 1
ATOM 830 C CA . CYS A 1 110 ? 21.150 34.504 10.602 1.00 45.34 126 CYS A CA 1
ATOM 831 C C . CYS A 1 110 ? 20.758 33.129 10.064 1.00 44.79 126 CYS A C 1
ATOM 832 O O . CYS A 1 110 ? 20.577 32.184 10.894 1.00 45.33 126 CYS A O 1
ATOM 835 N N . THR A 1 111 ? 20.576 33.023 8.752 1.00 43.93 127 THR A N 1
ATOM 836 C CA . THR A 1 111 ? 20.394 31.726 8.067 1.00 43.77 127 THR A CA 1
ATOM 837 C C . THR A 1 111 ? 21.613 31.484 7.191 1.00 43.43 127 THR A C 1
ATOM 838 O O . THR A 1 111 ? 21.956 32.264 6.293 1.00 42.32 127 THR A O 1
ATOM 850 N N . VAL A 1 113 ? 22.826 29.208 4.421 1.00 43.22 129 VAL A N 1
ATOM 851 C CA . VAL A 1 113 ? 22.170 28.478 3.342 1.00 43.27 129 VAL A CA 1
ATOM 852 C C . VAL A 1 113 ? 23.212 27.746 2.483 1.00 43.10 129 VAL A C 1
ATOM 853 O O . VAL A 1 113 ? 24.036 28.392 1.903 1.00 43.05 129 VAL A O 1
ATOM 857 N N . THR A 1 114 ? 23.114 26.428 2.348 1.00 43.51 130 THR A N 1
ATOM 858 C CA . THR A 1 114 ? 23.963 25.644 1.418 1.00 44.03 130 THR A CA 1
ATOM 859 C C . THR A 1 114 ? 23.046 24.882 0.470 1.00 44.92 130 THR A C 1
ATOM 860 O O . THR A 1 114 ? 22.028 24.292 0.948 1.00 46.21 130 THR A O 1
ATOM 864 N N . GLN A 1 115 ? 23.325 24.972 -0.822 1.00 45.30 131 GLN A N 1
ATOM 865 C CA . GLN A 1 115 ? 22.753 24.051 -1.813 1.00 46.40 131 GLN A CA 1
ATOM 866 C C . GLN A 1 115 ? 23.700 22.837 -1.944 1.00 46.88 131 GLN A C 1
ATOM 867 O O . GLN A 1 115 ? 24.911 23.009 -1.848 1.00 46.07 131 GLN A O 1
ATOM 873 N N . HIS A 1 116 ? 23.133 21.654 -2.111 1.00 47.53 132 HIS A N 1
ATOM 874 C CA . HIS A 1 116 ? 23.808 20.403 -2.514 1.00 48.72 132 HIS A CA 1
ATOM 875 C C . HIS A 1 116 ? 23.291 20.014 -3.902 1.00 50.52 132 HIS A C 1
ATOM 876 O O . HIS A 1 116 ? 22.158 20.480 -4.308 1.00 50.18 132 HIS A O 1
ATOM 883 N N . GLY A 1 117 ? 24.073 19.188 -4.591 1.00 51.64 133 GLY A N 1
ATOM 884 C CA . GLY A 1 117 ? 23.788 18.680 -5.941 1.00 53.93 133 GLY A CA 1
ATOM 885 C C . GLY A 1 117 ? 22.963 17.395 -5.951 1.00 56.00 133 GLY A C 1
ATOM 886 O O . GLY A 1 117 ? 22.284 17.053 -4.936 1.00 55.34 133 GLY A O 1
ATOM 887 N N . LYS A 1 118 ? 22.965 16.738 -7.112 1.00 58.27 134 LYS A N 1
ATOM 888 C CA . LYS A 1 118 ? 22.262 15.455 -7.366 1.00 60.01 134 LYS A CA 1
ATOM 889 C C . LYS A 1 118 ? 22.750 14.420 -6.361 1.00 59.20 134 LYS A C 1
ATOM 890 O O . LYS A 1 118 ? 23.927 14.444 -5.984 1.00 59.33 134 LYS A O 1
ATOM 896 N N . PRO A 1 119 ? 21.911 13.437 -5.956 1.00 58.92 135 PRO A N 1
ATOM 897 C CA . PRO A 1 119 ? 20.541 13.282 -6.470 1.00 59.02 135 PRO A CA 1
ATOM 898 C C . PRO A 1 119 ? 19.377 13.988 -5.793 1.00 58.13 135 PRO A C 1
ATOM 899 O O . PRO A 1 119 ? 18.268 13.920 -6.313 1.00 57.86 135 PRO A O 1
ATOM 911 N N . PHE A 1 121 ? 19.437 17.223 -4.405 1.00 53.46 137 PHE A N 1
ATOM 912 C CA . PHE A 1 121 ? 19.475 18.677 -4.459 1.00 52.34 137 PHE A CA 1
ATOM 913 C C . PHE A 1 121 ? 19.008 19.244 -3.117 1.00 50.29 137 PHE A C 1
ATOM 914 O O . PHE A 1 121 ? 18.320 20.250 -3.116 1.00 49.37 137 PHE A O 1
ATOM 922 N N . THR A 1 122 ? 19.349 18.588 -2.008 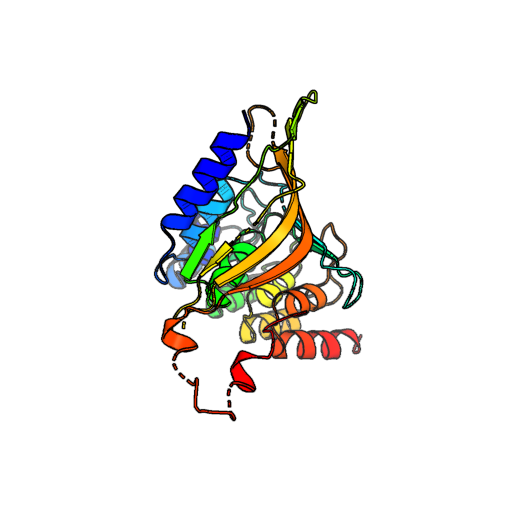1.00 48.82 138 THR A N 1
ATOM 923 C CA . THR A 1 122 ? 19.013 19.072 -0.646 1.00 48.14 138 THR A CA 1
ATOM 924 C C . THR A 1 122 ? 19.502 20.513 -0.469 1.00 47.02 138 THR A C 1
ATOM 925 O O . THR A 1 122 ? 20.662 20.787 -0.790 1.00 46.48 138 THR A O 1
ATOM 929 N N . GLN A 1 123 ? 18.647 21.408 0.018 1.00 46.51 139 GLN A N 1
ATOM 930 C CA . GLN A 1 123 ? 19.081 22.724 0.534 1.00 46.03 139 GLN A CA 1
ATOM 931 C C . GLN A 1 123 ? 19.072 22.644 2.068 1.00 45.90 139 GLN A C 1
ATOM 932 O O . GLN A 1 123 ? 18.031 22.271 2.638 1.00 46.26 139 GLN A O 1
ATOM 938 N N . VAL A 1 124 ? 20.189 22.953 2.715 1.00 45.21 140 VAL A N 1
ATOM 939 C CA . VAL A 1 124 ? 20.256 22.989 4.200 1.00 45.54 140 VAL A CA 1
ATOM 940 C C . VAL A 1 124 ? 20.254 24.459 4.677 1.00 45.91 140 VAL A C 1
ATOM 941 O O . VAL A 1 124 ? 21.000 25.285 4.114 1.00 45.10 140 VAL A O 1
ATOM 945 N N . CYS A 1 125 ? 19.406 24.755 5.664 1.00 47.10 141 CYS A N 1
ATOM 946 C CA . CYS A 1 125 ? 19.223 26.099 6.261 1.00 48.17 141 CYS A CA 1
ATOM 947 C C . CYS A 1 125 ? 19.468 25.971 7.742 1.00 47.67 141 CYS A C 1
ATOM 948 O O . CYS A 1 125 ? 18.632 25.382 8.434 1.00 47.67 141 CYS A O 1
ATOM 951 N N . VAL A 1 126 ? 20.610 26.501 8.153 1.00 47.18 142 VAL A N 1
ATOM 952 C CA . VAL A 1 126 ? 21.043 26.526 9.564 1.00 47.96 142 VAL A CA 1
ATOM 953 C C . VAL A 1 126 ? 20.722 27.923 10.086 1.00 48.45 142 VAL A C 1
ATOM 954 O O . VAL A 1 126 ? 21.344 28.911 9.619 1.00 47.86 142 VAL A O 1
ATOM 958 N N . GLU A 1 127 ? 19.736 27.981 10.978 1.00 48.19 143 GLU A N 1
ATOM 959 C CA . GLU A 1 127 ? 19.244 29.227 11.601 1.00 49.30 143 GLU A CA 1
ATOM 960 C C . GLU A 1 127 ? 19.926 29.356 12.949 1.00 47.50 143 GLU A C 1
ATOM 961 O O . GLU A 1 127 ? 19.930 28.377 13.739 1.00 47.34 143 GLU A O 1
ATOM 967 N N . GLY A 1 128 ? 20.415 30.549 13.203 1.00 46.47 144 GLY A N 1
ATOM 968 C CA . GLY A 1 128 ? 20.987 30.859 14.508 1.00 47.15 144 GLY A CA 1
ATOM 969 C C . GLY A 1 128 ? 21.424 32.299 14.616 1.00 47.02 144 GLY A C 1
ATOM 970 O O . GLY A 1 128 ? 21.030 33.131 13.793 1.00 47.38 144 GLY A O 1
ATOM 971 N N . ARG A 1 129 ? 22.149 32.579 15.680 1.00 47.22 145 ARG A N 1
ATOM 972 C CA . ARG A 1 129 ? 22.582 33.941 16.031 1.00 47.40 145 ARG A CA 1
ATOM 973 C C . ARG A 1 129 ? 24.031 34.077 15.588 1.00 46.76 145 ARG A C 1
ATOM 974 O O . ARG A 1 129 ? 24.861 33.214 15.989 1.00 47.74 145 ARG A O 1
ATOM 982 N N . LEU A 1 130 ? 24.324 35.082 14.780 1.00 46.09 146 LEU A N 1
ATOM 983 C CA . LEU A 1 130 ? 25.711 35.352 14.325 1.00 45.11 146 LEU A CA 1
ATOM 984 C C . LEU A 1 130 ? 26.153 36.646 14.976 1.00 45.68 146 LEU A C 1
ATOM 985 O O . LEU A 1 130 ? 25.432 37.670 14.824 1.00 45.67 146 LEU A O 1
ATOM 990 N N . TYR A 1 131 ? 27.210 36.548 15.773 1.00 46.21 147 TYR A N 1
ATOM 991 C CA . TYR A 1 131 ? 27.856 37.680 16.455 1.00 47.26 147 TYR A CA 1
ATOM 992 C C . TYR A 1 131 ? 29.244 37.851 15.830 1.00 47.16 147 TYR A C 1
ATOM 993 O O . TYR A 1 131 ? 30.072 36.859 15.767 1.00 46.31 147 TYR A O 1
ATOM 1002 N N . LEU A 1 132 ? 29.467 39.043 15.277 1.00 46.99 148 LEU A N 1
ATOM 1003 C CA . LEU A 1 132 ? 30.750 39.420 14.641 1.00 47.16 148 LEU A CA 1
ATOM 1004 C C . LEU A 1 132 ? 31.327 40.652 15.322 1.00 48.45 148 LEU A C 1
ATOM 1005 O O . LEU A 1 132 ? 30.560 41.592 15.643 1.00 48.21 148 LEU A O 1
ATOM 1010 N N . GLU A 1 133 ? 32.652 40.690 15.400 1.00 49.75 149 GLU A N 1
ATOM 1011 C CA . GLU A 1 133 ? 33.438 41.898 15.779 1.00 51.91 149 GLU A CA 1
ATOM 1012 C C . GLU A 1 133 ? 34.354 42.262 14.617 1.00 52.74 149 GLU A C 1
ATOM 1013 O O . GLU A 1 133 ? 35.098 41.361 14.156 1.00 52.81 149 GLU A O 1
ATOM 1019 N N . PHE A 1 134 ? 34.197 43.469 14.083 1.00 55.12 150 PHE A N 1
ATOM 1020 C CA . PHE A 1 134 ? 35.029 44.025 12.993 1.00 57.55 150 PHE A CA 1
ATOM 1021 C C . PHE A 1 134 ? 35.973 45.040 13.616 1.00 63.78 150 PHE A C 1
ATOM 1022 O O . PHE A 1 134 ? 35.570 45.787 14.504 1.00 63.72 150 PHE A O 1
ATOM 1038 N N . PHE A 1 136 ? 37.771 48.383 13.749 1.00 94.66 152 PHE A N 1
ATOM 1039 C CA . PHE A 1 136 ? 37.406 49.753 13.405 1.00 102.19 152 PHE A CA 1
ATOM 1040 C C . PHE A 1 136 ? 38.435 50.352 12.440 1.00 104.19 152 PHE A C 1
ATOM 1041 O O . PHE A 1 136 ? 39.543 50.713 12.889 1.00 105.44 152 PHE A O 1
ATOM 1049 N N . ASP A 1 137 ? 38.080 50.450 11.157 1.00 105.71 153 ASP A N 1
ATOM 1050 C CA . ASP A 1 137 ? 39.006 50.859 10.069 1.00 108.56 153 ASP A CA 1
ATOM 1051 C C . ASP A 1 137 ? 40.379 50.210 10.301 1.00 107.98 153 ASP A C 1
ATOM 1052 O O . ASP A 1 137 ? 41.391 50.931 10.334 1.00 109.29 153 ASP A O 1
ATOM 1057 N N . ASP A 1 138 ? 40.399 48.891 10.486 1.00 105.87 154 ASP A N 1
ATOM 1058 C CA . ASP A 1 138 ? 41.544 48.011 10.136 1.00 103.52 154 ASP A CA 1
ATOM 1059 C C . ASP A 1 138 ? 41.064 47.221 8.920 1.00 100.66 154 ASP A C 1
ATOM 1060 O O . ASP A 1 138 ? 41.078 45.986 8.912 1.00 98.01 154 ASP A O 1
ATOM 1081 N N . ARG A 1 141 ? 37.894 44.294 8.693 1.00 64.31 157 ARG A N 1
ATOM 1082 C CA . ARG A 1 141 ? 38.045 42.851 8.608 1.00 59.42 157 ARG A CA 1
ATOM 1083 C C . ARG A 1 141 ? 37.553 42.227 9.918 1.00 55.90 157 ARG A C 1
ATOM 1084 O O . ARG A 1 141 ? 37.508 42.929 10.954 1.00 56.18 157 ARG A O 1
ATOM 1092 N N . ILE A 1 142 ? 37.147 40.969 9.866 1.00 53.04 158 ILE A N 1
ATOM 1093 C CA . ILE A 1 142 ? 36.468 40.295 11.008 1.00 51.59 158 ILE A CA 1
ATOM 1094 C C . ILE A 1 142 ? 37.529 39.814 11.985 1.00 51.74 158 ILE A C 1
ATOM 1095 O O . ILE A 1 142 ? 38.441 39.093 11.557 1.00 53.35 158 ILE A O 1
ATOM 1100 N N . LYS A 1 143 ? 37.394 40.217 13.236 1.00 51.39 159 LYS A N 1
ATOM 1101 C CA . LYS A 1 143 ? 38.236 39.768 14.359 1.00 52.44 159 LYS A CA 1
ATOM 1102 C C . LYS A 1 143 ? 37.565 38.579 15.044 1.00 50.88 159 LYS A C 1
ATOM 1103 O O . LYS A 1 143 ? 38.299 37.653 15.411 1.00 50.33 159 LYS A O 1
ATOM 1109 N N . THR A 1 144 ? 36.227 38.585 15.198 1.00 49.28 160 THR A N 1
ATOM 1110 C CA . THR A 1 144 ? 35.496 37.502 15.912 1.00 48.84 160 THR A CA 1
ATOM 1111 C C . THR A 1 144 ? 34.303 37.008 15.098 1.00 47.11 160 THR A C 1
ATOM 1112 O O . THR A 1 144 ? 33.496 37.836 14.635 1.00 46.26 160 THR A O 1
ATOM 1116 N N . TRP A 1 145 ? 34.154 35.694 14.990 1.00 45.96 161 TRP A N 1
ATOM 1117 C CA . TRP A 1 145 ? 32.972 35.098 14.337 1.00 44.89 161 TRP A CA 1
ATOM 1118 C C . TRP A 1 145 ? 32.405 34.023 15.251 1.00 46.14 161 TRP A C 1
ATOM 1119 O O . TRP A 1 145 ? 33.126 33.019 15.510 1.00 47.04 161 TRP A O 1
ATOM 1130 N N . HIS A 1 146 ? 31.182 34.233 15.743 1.00 46.50 162 HIS A N 1
ATOM 1131 C CA . HIS A 1 146 ? 30.526 33.293 16.674 1.00 47.91 162 HIS A CA 1
ATOM 1132 C C . HIS A 1 146 ? 29.124 33.003 16.139 1.00 47.77 162 HIS A C 1
ATOM 1133 O O . HIS A 1 146 ? 28.269 33.945 16.089 1.00 46.28 162 HIS A O 1
ATOM 1140 N N . PHE A 1 147 ? 28.929 31.777 15.664 1.00 47.31 163 PHE A N 1
ATOM 1141 C CA . PHE A 1 147 ? 27.633 31.324 15.138 1.00 47.41 163 PHE A CA 1
ATOM 1142 C C . PHE A 1 147 ? 27.080 30.305 16.131 1.00 48.35 163 PHE A C 1
ATOM 1143 O O . PHE A 1 147 ? 27.735 29.251 16.397 1.00 48.10 163 PHE A O 1
ATOM 1151 N N . SER A 1 148 ? 25.949 30.653 16.740 1.00 48.36 164 SER A N 1
ATOM 1152 C CA . SER A 1 148 ? 25.220 29.766 17.681 1.00 50.35 164 SER A CA 1
ATOM 1153 C C . SER A 1 148 ? 23.975 29.235 16.976 1.00 49.76 164 SER A C 1
ATOM 1154 O O . SER A 1 148 ? 23.101 30.047 16.694 1.00 49.60 164 SER A O 1
ATOM 1157 N N . ILE A 1 149 ? 23.935 27.938 16.694 1.00 50.41 165 ILE A N 1
ATOM 1158 C CA . ILE A 1 149 ? 22.866 27.303 15.873 1.00 53.28 165 ILE A CA 1
ATOM 1159 C C . ILE A 1 149 ? 21.655 27.015 16.767 1.00 55.14 165 ILE A C 1
ATOM 1160 O O . ILE A 1 149 ? 21.825 26.266 17.706 1.00 56.15 165 ILE A O 1
ATOM 1165 N N . ARG A 1 150 ? 20.480 27.550 16.431 1.00 57.19 166 ARG A N 1
ATOM 1166 C CA . ARG A 1 150 ? 19.209 27.288 17.157 1.00 59.27 166 ARG A CA 1
ATOM 1167 C C . ARG A 1 150 ? 18.558 26.038 16.559 1.00 61.32 166 ARG A C 1
ATOM 1168 O O . ARG A 1 150 ? 18.237 25.080 17.312 1.00 63.00 166 ARG A O 1
ATOM 1176 N N . GLN A 1 151 ? 18.366 26.030 15.245 1.00 60.33 167 GLN A N 1
ATOM 1177 C CA . GLN A 1 151 ? 17.662 24.920 14.568 1.00 60.90 167 GLN A CA 1
ATOM 1178 C C . GLN A 1 151 ? 18.122 24.894 13.117 1.00 58.90 167 GLN A C 1
ATOM 1179 O O . GLN A 1 151 ? 18.834 25.827 12.685 1.00 57.53 167 GLN A O 1
ATOM 1185 N N . HIS A 1 152 ? 17.749 23.854 12.402 1.00 57.65 168 HIS A N 1
ATOM 1186 C CA . HIS A 1 152 ? 18.004 23.781 10.952 1.00 58.11 168 HIS A CA 1
ATOM 1187 C C . HIS A 1 152 ? 16.804 23.173 10.247 1.00 57.30 168 HIS A C 1
ATOM 1188 O O . HIS A 1 152 ? 15.963 22.533 10.893 1.00 56.07 168 HIS A O 1
ATOM 1195 N N . ARG A 1 153 ? 16.749 23.432 8.955 1.00 57.44 169 ARG A N 1
ATOM 1196 C CA . ARG A 1 153 ? 15.725 22.942 8.032 1.00 59.53 169 ARG A CA 1
ATOM 1197 C C . ARG A 1 153 ? 16.482 22.286 6.883 1.00 57.38 169 ARG A C 1
ATOM 1198 O O . ARG A 1 153 ? 17.520 22.830 6.470 1.00 56.37 169 ARG A O 1
ATOM 1206 N N . GLU A 1 154 ? 15.978 21.156 6.415 1.00 51.00 170 GLU A N 1
ATOM 1207 C CA . GLU A 1 154 ? 16.479 20.465 5.218 1.00 50.77 170 GLU A CA 1
ATOM 1208 C C . GLU A 1 154 ? 15.353 20.507 4.174 1.00 50.70 170 GLU A C 1
ATOM 1209 O O . GLU A 1 154 ? 14.262 19.938 4.437 1.00 51.34 170 GLU A O 1
ATOM 1215 N N . LEU A 1 155 ? 15.592 21.155 3.034 1.00 50.30 171 LEU A N 1
ATOM 1216 C CA . LEU A 1 155 ? 14.554 21.317 1.999 1.00 50.49 171 LEU A CA 1
ATOM 1217 C C . LEU A 1 155 ? 14.853 20.394 0.819 1.00 49.16 171 LEU A C 1
ATOM 1218 O O . LEU A 1 155 ? 16.032 20.279 0.431 1.00 49.26 171 LEU A O 1
ATOM 1223 N N . ILE A 1 156 ? 13.792 19.767 0.311 1.00 47.52 172 ILE A N 1
ATOM 1224 C CA . ILE A 1 156 ? 13.732 18.803 -0.818 1.00 48.21 172 ILE A CA 1
ATOM 1225 C C . ILE A 1 156 ? 12.990 19.464 -1.960 1.00 47.56 172 ILE A C 1
ATOM 1226 O O . ILE A 1 156 ? 11.899 19.952 -1.751 1.00 47.42 172 ILE A O 1
ATOM 1231 N N . PRO A 1 157 ? 13.500 19.479 -3.196 1.00 47.67 173 PRO A N 1
ATOM 1232 C CA . PRO A 1 157 ? 12.688 19.891 -4.338 1.00 48.81 173 PRO A CA 1
ATOM 1233 C C . PRO A 1 157 ? 11.456 18.989 -4.469 1.00 48.42 173 PRO A C 1
ATOM 1234 O O . PRO A 1 157 ? 11.559 17.757 -4.249 1.00 48.19 173 PRO A O 1
ATOM 1238 N N . ARG A 1 158 ? 10.338 19.579 -4.835 1.00 48.64 174 ARG A N 1
ATOM 1239 C CA . ARG A 1 158 ? 9.085 18.834 -5.058 1.00 48.87 174 ARG A CA 1
ATOM 1240 C C . ARG A 1 158 ? 9.325 17.730 -6.084 1.00 49.52 174 ARG A C 1
ATOM 1241 O O . ARG A 1 158 ? 8.843 16.631 -5.843 1.00 48.80 174 ARG A O 1
ATOM 1249 N N . SER A 1 159 ? 10.086 18.001 -7.149 1.00 51.13 175 SER A N 1
ATOM 1250 C CA . SER A 1 159 ? 10.336 17.019 -8.236 1.00 52.17 175 SER A CA 1
ATOM 1251 C C . SER A 1 159 ? 10.949 15.738 -7.653 1.00 51.25 175 SER A C 1
ATOM 1252 O O . SER A 1 159 ? 10.646 14.652 -8.151 1.00 51.72 175 SER A O 1
ATOM 1255 N N . ILE A 1 160 ? 11.745 15.840 -6.599 1.00 50.29 176 ILE A N 1
ATOM 1256 C CA . ILE A 1 160 ? 12.373 14.644 -5.987 1.00 49.94 176 ILE A CA 1
ATOM 1257 C C . ILE A 1 160 ? 11.331 13.902 -5.150 1.00 49.54 176 ILE A C 1
ATOM 1258 O O . ILE A 1 160 ? 11.326 12.655 -5.189 1.00 48.83 176 ILE A O 1
ATOM 1263 N N . LEU A 1 161 ? 10.499 14.632 -4.398 1.00 49.85 177 LEU A N 1
ATOM 1264 C CA . LEU A 1 161 ? 9.331 14.042 -3.711 1.00 50.50 177 LEU A CA 1
ATOM 1265 C C . LEU A 1 161 ? 8.506 13.288 -4.765 1.00 51.67 177 LEU A C 1
ATOM 1266 O O . LEU A 1 161 ? 8.257 12.080 -4.570 1.00 51.70 177 LEU A O 1
ATOM 1271 N N . ALA A 1 162 ? 8.130 13.965 -5.857 1.00 52.41 178 ALA A N 1
ATOM 1272 C CA . ALA A 1 162 ? 7.225 13.425 -6.905 1.00 54.01 178 ALA A CA 1
ATOM 1273 C C . ALA A 1 162 ? 7.784 12.098 -7.428 1.00 55.73 178 ALA A C 1
ATOM 1274 O O . ALA A 1 162 ? 7.054 11.123 -7.522 1.00 54.62 178 ALA A O 1
ATOM 1284 N N . HIS A 1 164 ? 9.525 9.844 -6.139 1.00 57.40 180 HIS A N 1
ATOM 1285 C CA . HIS A 1 164 ? 9.523 8.733 -5.203 1.00 56.30 180 HIS A CA 1
ATOM 1286 C C . HIS A 1 164 ? 8.173 8.560 -4.471 1.00 56.85 180 HIS A C 1
ATOM 1287 O O . HIS A 1 164 ? 8.138 7.752 -3.524 1.00 56.43 180 HIS A O 1
ATOM 1294 N N . ALA A 1 165 ? 7.121 9.287 -4.869 1.00 56.30 181 ALA A N 1
ATOM 1295 C CA . ALA A 1 165 ? 5.825 9.415 -4.144 1.00 59.47 181 ALA A CA 1
ATOM 1296 C C . ALA A 1 165 ? 5.164 8.043 -3.919 1.00 61.03 181 ALA A C 1
ATOM 1297 O O . ALA A 1 165 ? 4.479 7.878 -2.891 1.00 62.21 181 ALA A O 1
ATOM 1299 N N . GLN A 1 166 ? 5.369 7.100 -4.839 1.00 62.73 182 GLN A N 1
ATOM 1300 C CA . GLN A 1 166 ? 4.729 5.757 -4.801 1.00 65.66 182 GLN A CA 1
ATOM 1301 C C . GLN A 1 166 ? 5.759 4.707 -4.325 1.00 65.13 182 GLN A C 1
ATOM 1302 O O . GLN A 1 166 ? 5.532 3.515 -4.559 1.00 65.33 182 GLN A O 1
ATOM 1308 N N . ASP A 1 167 ? 6.806 5.132 -3.609 1.00 63.41 183 ASP A N 1
ATOM 1309 C CA . ASP A 1 167 ? 8.004 4.324 -3.246 1.00 63.06 183 ASP A CA 1
ATOM 1310 C C . ASP A 1 167 ? 8.292 4.433 -1.748 1.00 63.14 183 ASP A C 1
ATOM 1311 O O . ASP A 1 167 ? 9.061 5.283 -1.292 1.00 63.13 183 ASP A O 1
ATOM 1316 N N . PRO A 1 168 ? 7.660 3.577 -0.920 1.00 64.79 184 PRO A N 1
ATOM 1317 C CA . PRO A 1 168 ? 7.909 3.570 0.522 1.00 64.92 184 PRO A CA 1
ATOM 1318 C C . PRO A 1 168 ? 9.392 3.520 0.894 1.00 63.84 184 PRO A C 1
ATOM 1319 O O . PRO A 1 168 ? 9.738 4.140 1.865 1.00 65.76 184 PRO A O 1
ATOM 1323 N N . GLN A 1 169 ? 10.206 2.762 0.152 1.00 62.36 185 GLN A N 1
ATOM 1324 C CA . GLN A 1 169 ? 11.642 2.604 0.477 1.00 60.88 185 GLN A CA 1
ATOM 1325 C C . GLN A 1 169 ? 12.267 3.997 0.445 1.00 58.27 185 GLN A C 1
ATOM 1326 O O . GLN A 1 169 ? 12.843 4.452 1.421 1.00 57.61 185 GLN A O 1
ATOM 1340 N N . LEU A 1 171 ? 10.776 6.924 0.319 1.00 55.07 187 LEU A N 1
ATOM 1341 C CA . LEU A 1 171 ? 10.118 7.864 1.213 1.00 55.48 187 LEU A CA 1
ATOM 1342 C C . LEU A 1 171 ? 10.686 7.727 2.627 1.00 56.31 187 LEU A C 1
ATOM 1343 O O . LEU A 1 171 ? 10.870 8.763 3.270 1.00 54.25 187 LEU A O 1
ATOM 1348 N N . ASP A 1 172 ? 10.989 6.504 3.065 1.00 59.06 188 ASP A N 1
ATOM 1349 C CA . ASP A 1 172 ? 11.753 6.256 4.322 1.00 62.05 188 ASP A CA 1
ATOM 1350 C C . ASP A 1 172 ? 13.121 6.957 4.248 1.00 60.74 188 ASP A C 1
ATOM 1351 O O . ASP A 1 172 ? 13.487 7.694 5.203 1.00 61.04 188 ASP A O 1
ATOM 1356 N N . GLN A 1 173 ? 13.872 6.735 3.170 1.00 59.47 189 GLN A N 1
ATOM 1357 C CA . GLN A 1 173 ? 15.180 7.408 2.981 1.00 59.02 189 GLN A CA 1
ATOM 1358 C C . GLN A 1 173 ? 14.997 8.927 3.167 1.00 57.20 189 GLN A C 1
ATOM 1359 O O . GLN A 1 173 ? 15.714 9.501 4.025 1.00 56.71 189 GLN A O 1
ATOM 1365 N N . LEU A 1 174 ? 14.056 9.529 2.414 1.00 55.06 190 LEU A N 1
ATOM 1366 C CA . LEU A 1 174 ? 13.848 11.005 2.309 1.00 53.15 190 LEU A CA 1
ATOM 1367 C C . LEU A 1 174 ? 13.284 11.582 3.608 1.00 52.34 190 LEU A C 1
ATOM 1368 O O . LEU A 1 174 ? 13.486 12.801 3.839 1.00 51.00 190 LEU A O 1
ATOM 1373 N N . SER A 1 175 ? 12.603 10.756 4.403 1.00 53.06 191 SER A N 1
ATOM 1374 C CA . SER A 1 175 ? 11.883 11.179 5.632 1.00 55.14 191 SER A CA 1
ATOM 1375 C C . SER A 1 175 ? 12.884 11.427 6.765 1.00 55.30 191 SER A C 1
ATOM 1376 O O . SER A 1 175 ? 12.544 12.177 7.673 1.00 54.18 191 SER A O 1
ATOM 1379 N N . LYS A 1 176 ? 14.101 10.904 6.648 1.00 56.46 192 LYS A N 1
ATOM 1380 C CA . LYS A 1 176 ? 15.159 11.030 7.690 1.00 58.43 192 LYS A CA 1
ATOM 1381 C C . LYS A 1 176 ? 16.071 12.243 7.431 1.00 57.07 192 LYS A C 1
ATOM 1382 O O . LYS A 1 176 ? 16.518 12.427 6.283 1.00 57.69 192 LYS A O 1
ATOM 1388 N N . ASN A 1 177 ? 16.373 13.018 8.478 1.00 56.70 193 ASN A N 1
ATOM 1389 C CA . ASN A 1 177 ? 17.315 14.163 8.405 1.00 56.65 193 ASN A CA 1
ATOM 1390 C C . ASN A 1 177 ? 18.751 13.668 8.198 1.00 56.61 193 ASN A C 1
ATOM 1391 O O . ASN A 1 177 ? 19.043 12.583 8.611 1.00 55.72 193 ASN A O 1
ATOM 1396 N N . ILE A 1 178 ? 19.588 14.525 7.629 1.00 57.63 194 ILE A N 1
ATOM 1397 C CA . ILE A 1 178 ? 21.055 14.368 7.469 1.00 61.31 194 ILE A CA 1
ATOM 1398 C C . ILE A 1 178 ? 21.723 14.472 8.849 1.00 64.49 194 ILE A C 1
ATOM 1399 O O . ILE A 1 178 ? 22.489 13.575 9.181 1.00 63.47 194 ILE A O 1
ATOM 1404 N N . THR A 1 179 ? 21.423 15.514 9.623 1.00 68.57 195 THR A N 1
ATOM 1405 C CA . THR A 1 179 ? 22.025 15.778 10.960 1.00 74.21 195 THR A CA 1
ATOM 1406 C C . THR A 1 179 ? 20.978 16.295 11.958 1.00 79.06 195 THR A C 1
ATOM 1407 O O . THR A 1 179 ? 19.880 16.726 11.517 1.00 75.31 195 THR A O 1
ATOM 1411 N N . ARG A 1 180 ? 21.334 16.244 13.253 1.00 87.94 196 ARG A N 1
ATOM 1412 C CA . ARG A 1 180 ? 20.482 16.576 14.434 1.00 95.76 196 ARG A CA 1
ATOM 1413 C C . ARG A 1 180 ? 21.264 16.263 15.719 1.00 100.13 196 ARG A C 1
ATOM 1414 O O . ARG A 1 180 ? 20.680 16.267 16.809 1.00 104.92 196 ARG A O 1
ATOM 1422 N N . SER B 2 38 ? 63.304 38.625 5.501 1.00 71.08 219 SER D N 1
ATOM 1423 C CA . SER B 2 38 ? 64.256 38.138 4.455 1.00 69.71 219 SER D CA 1
ATOM 1424 C C . SER B 2 38 ? 63.457 37.771 3.201 1.00 67.95 219 SER D C 1
ATOM 1425 O O . SER B 2 38 ? 62.415 37.102 3.350 1.00 66.12 219 SER D O 1
ATOM 1427 N N . ASP B 2 39 ? 63.963 38.152 2.022 1.00 66.76 220 ASP D N 1
ATOM 1428 C CA . ASP B 2 39 ? 63.416 37.703 0.720 1.00 66.26 220 ASP D CA 1
ATOM 1429 C C . ASP B 2 39 ? 63.587 36.183 0.593 1.00 61.61 220 ASP D C 1
ATOM 1430 O O . ASP B 2 39 ? 62.585 35.501 0.248 1.00 59.49 220 ASP D O 1
ATOM 1435 N N . LEU B 2 40 ? 64.780 35.660 0.885 1.00 58.28 221 LEU D N 1
ATOM 1436 C CA . LEU B 2 40 ? 65.050 34.203 0.748 1.00 56.44 221 LEU D CA 1
ATOM 1437 C C . LEU B 2 40 ? 64.013 33.391 1.540 1.00 53.20 221 LEU D C 1
ATOM 1438 O O . LEU B 2 40 ? 63.488 32.423 0.973 1.00 51.99 221 LEU D O 1
ATOM 1443 N N . GLY B 2 41 ? 63.751 33.764 2.790 1.00 51.72 222 GLY D N 1
ATOM 1444 C CA . GLY B 2 41 ? 62.736 33.148 3.660 1.00 50.99 222 GLY D CA 1
ATOM 1445 C C . GLY B 2 41 ? 61.333 33.158 3.034 1.00 51.06 222 GLY D C 1
ATOM 1446 O O . GLY B 2 41 ? 60.662 32.111 3.066 1.00 48.23 222 GLY D O 1
ATOM 1447 N N . LYS B 2 42 ? 60.922 34.304 2.480 1.00 53.45 223 LYS D N 1
ATOM 1448 C CA . LYS B 2 42 ? 59.626 34.500 1.782 1.00 55.77 223 LYS D CA 1
ATOM 1449 C C . LYS B 2 42 ? 59.531 33.520 0.621 1.00 53.92 223 LYS D C 1
ATOM 1450 O O . LYS B 2 42 ? 58.489 32.872 0.465 1.00 52.20 223 LYS D O 1
ATOM 1456 N N . LYS B 2 43 ? 60.614 33.401 -0.140 1.00 54.04 224 LYS D N 1
ATOM 1457 C CA . LYS B 2 43 ? 60.628 32.551 -1.361 1.00 53.77 224 LYS D CA 1
ATOM 1458 C C . LYS B 2 43 ? 60.453 31.097 -0.931 1.00 51.58 224 LYS D C 1
ATOM 1459 O O . LYS B 2 43 ? 59.714 30.351 -1.607 1.00 52.20 224 LYS D O 1
ATOM 1465 N N . LEU B 2 44 ? 61.007 30.760 0.231 1.00 49.87 225 LEU D N 1
ATOM 1466 C CA . LEU B 2 44 ? 61.025 29.361 0.725 1.00 48.16 225 LEU D CA 1
ATOM 1467 C C . LEU B 2 44 ? 59.613 29.041 1.226 1.00 47.38 225 LEU D C 1
ATOM 1468 O O . LEU B 2 44 ? 59.092 27.967 0.895 1.00 46.56 225 LEU D O 1
ATOM 1473 N N . LEU B 2 45 ? 59.017 29.959 1.980 1.00 48.30 226 LEU D N 1
ATOM 1474 C CA . LEU B 2 45 ? 57.590 29.850 2.449 1.00 49.13 226 LEU D CA 1
ATOM 1475 C C . LEU B 2 45 ? 56.665 29.567 1.242 1.00 49.62 226 LEU D C 1
ATOM 1476 O O . LEU B 2 45 ? 55.859 28.576 1.277 1.00 49.86 226 LEU D O 1
ATOM 1481 N N . GLU B 2 46 ? 56.812 30.372 0.201 1.00 51.07 227 GLU D N 1
ATOM 1482 C CA . GLU B 2 46 ? 56.055 30.248 -1.067 1.00 53.61 227 GLU D CA 1
ATOM 1483 C C . GLU B 2 46 ? 56.308 28.927 -1.796 1.00 51.64 227 GLU D C 1
ATOM 1484 O O . GLU B 2 46 ? 55.311 28.309 -2.209 1.00 51.39 227 GLU D O 1
ATOM 1490 N N . ALA B 2 47 ? 57.577 28.552 -1.992 1.00 50.34 228 ALA D N 1
ATOM 1491 C CA . ALA B 2 47 ? 57.974 27.294 -2.664 1.00 49.82 228 ALA D CA 1
ATOM 1492 C C . ALA B 2 47 ? 57.334 26.093 -1.928 1.00 49.46 228 ALA D C 1
ATOM 1493 O O . ALA B 2 47 ? 56.792 25.204 -2.613 1.00 51.39 228 ALA D O 1
ATOM 1495 N N . ALA B 2 48 ? 57.322 26.115 -0.586 1.00 48.35 229 ALA D N 1
ATOM 1496 C CA . ALA B 2 48 ? 56.799 25.028 0.272 1.00 48.20 229 ALA D CA 1
ATOM 1497 C C . ALA B 2 48 ? 55.279 24.929 0.104 1.00 49.76 229 ALA D C 1
ATOM 1498 O O . ALA B 2 48 ? 54.730 23.817 0.027 1.00 49.39 229 ALA D O 1
ATOM 1500 N N . THR B 2 49 ? 54.618 26.083 0.084 1.00 51.08 230 THR D N 1
ATOM 1501 C CA . THR B 2 49 ? 53.160 26.189 -0.058 1.00 52.07 230 THR D CA 1
ATOM 1502 C C . THR B 2 49 ? 52.748 25.621 -1.415 1.00 54.77 230 THR D C 1
ATOM 1503 O O . THR B 2 49 ? 51.712 24.906 -1.476 1.00 56.09 230 THR D O 1
ATOM 1507 N N . GLU B 2 50 ? 53.483 26.003 -2.464 1.00 56.01 231 GLU D N 1
ATOM 1508 C CA . GLU B 2 50 ? 53.118 25.695 -3.868 1.00 57.92 231 GLU D CA 1
ATOM 1509 C C . GLU B 2 50 ? 53.618 24.311 -4.295 1.00 57.56 231 GLU D C 1
ATOM 1510 O O . GLU B 2 50 ? 53.325 23.962 -5.421 1.00 58.32 231 GLU D O 1
ATOM 1516 N N . GLY B 2 51 ? 54.362 23.577 -3.465 1.00 57.04 232 GLY D N 1
ATOM 1517 C CA . GLY B 2 51 ? 54.770 22.196 -3.777 1.00 57.42 232 GLY D CA 1
ATOM 1518 C C . GLY B 2 51 ? 55.943 22.140 -4.757 1.00 58.95 232 GLY D C 1
ATOM 1519 O O . GLY B 2 51 ? 56.084 21.077 -5.414 1.00 58.88 232 GLY D O 1
ATOM 1520 N N . GLN B 2 52 ? 56.788 23.191 -4.816 1.00 58.74 233 GLN D N 1
ATOM 1521 C CA . GLN B 2 52 ? 57.932 23.337 -5.767 1.00 59.38 233 GLN D CA 1
ATOM 1522 C C . GLN B 2 52 ? 59.215 22.701 -5.187 1.00 57.61 233 GLN D C 1
ATOM 1523 O O . GLN B 2 52 ? 60.071 23.427 -4.645 1.00 57.08 233 GLN D O 1
ATOM 1529 N N . ASP B 2 53 ? 59.348 21.382 -5.318 1.00 56.80 234 ASP D N 1
ATOM 1530 C CA . ASP B 2 53 ? 60.398 20.533 -4.684 1.00 56.08 234 ASP D CA 1
ATOM 1531 C C . ASP B 2 53 ? 61.790 21.073 -5.031 1.00 54.42 234 ASP D C 1
ATOM 1532 O O . ASP B 2 53 ? 62.635 21.258 -4.132 1.00 52.99 234 ASP D O 1
ATOM 1537 N N . ASP B 2 54 ? 61.985 21.381 -6.301 1.00 54.95 235 ASP D N 1
ATOM 1538 C CA . ASP B 2 54 ? 63.289 21.803 -6.849 1.00 56.10 235 ASP D CA 1
ATOM 1539 C C . ASP B 2 54 ? 63.600 23.217 -6.352 1.00 55.09 235 ASP D C 1
ATOM 1540 O O . ASP B 2 54 ? 64.759 23.452 -5.935 1.00 55.46 235 ASP D O 1
ATOM 1545 N N . GLU B 2 55 ? 62.627 24.122 -6.379 1.00 53.98 236 GLU D N 1
ATOM 1546 C CA . GLU B 2 55 ? 62.815 25.491 -5.851 1.00 54.20 236 GLU D CA 1
ATOM 1547 C C . GLU B 2 55 ? 63.181 25.431 -4.357 1.00 52.28 236 GLU D C 1
ATOM 1548 O O . GLU B 2 55 ? 64.043 26.207 -3.945 1.00 52.79 236 GLU D O 1
ATOM 1554 N N . VAL B 2 56 ? 62.526 24.587 -3.563 1.00 50.27 237 VAL D N 1
ATOM 1555 C CA . VAL B 2 56 ? 62.831 24.419 -2.102 1.00 49.35 237 VAL D CA 1
ATOM 1556 C C . VAL B 2 56 ? 64.309 23.983 -1.993 1.00 49.05 237 VAL D C 1
ATOM 1557 O O . VAL B 2 56 ? 65.042 24.541 -1.128 1.00 47.83 237 VAL D O 1
ATOM 1561 N N . ARG B 2 57 ? 64.735 23.017 -2.817 1.00 48.77 238 ARG D N 1
ATOM 1562 C CA . ARG B 2 57 ? 66.138 22.513 -2.818 1.00 49.04 238 ARG D CA 1
ATOM 1563 C C . ARG B 2 57 ? 67.089 23.705 -3.004 1.00 48.50 238 ARG D C 1
ATOM 1564 O O . ARG B 2 57 ? 67.916 23.939 -2.125 1.00 48.62 238 ARG D O 1
ATOM 1572 N N . ILE B 2 58 ? 66.887 24.484 -4.060 1.00 48.70 239 ILE D N 1
ATOM 1573 C CA . ILE B 2 58 ? 67.756 25.629 -4.448 1.00 49.42 239 ILE D CA 1
ATOM 1574 C C . ILE B 2 58 ? 67.805 26.646 -3.308 1.00 49.30 239 ILE D C 1
ATOM 1575 O O . ILE B 2 58 ? 68.918 27.134 -3.021 1.00 49.44 239 ILE D O 1
ATOM 1580 N N . LEU B 2 59 ? 66.649 27.000 -2.722 1.00 48.84 240 LEU D N 1
ATOM 1581 C CA . LEU B 2 59 ? 66.575 28.091 -1.719 1.00 49.06 240 LEU D CA 1
ATOM 1582 C C . LEU B 2 59 ? 67.378 27.640 -0.504 1.00 49.00 240 LEU D C 1
ATOM 1583 O O . LEU B 2 59 ? 68.182 28.428 0.005 1.00 48.26 240 LEU D O 1
ATOM 1588 N N . MET B 2 60 ? 67.195 26.390 -0.095 1.00 49.83 241 MET D N 1
ATOM 1589 C CA . MET B 2 60 ? 67.915 25.830 1.067 1.00 50.94 241 MET D CA 1
ATOM 1590 C C . MET B 2 60 ? 69.438 25.844 0.783 1.00 50.52 241 MET D C 1
ATOM 1591 O O . MET B 2 60 ? 70.203 26.269 1.656 1.00 48.58 241 MET D O 1
ATOM 1596 N N . ALA B 2 61 ? 69.847 25.448 -0.424 1.00 50.90 242 ALA D N 1
ATOM 1597 C CA . ALA B 2 61 ? 71.258 25.430 -0.872 1.00 51.56 242 ALA D CA 1
ATOM 1598 C C . ALA B 2 61 ? 71.860 26.840 -0.774 1.00 51.11 242 ALA D C 1
ATOM 1599 O O . ALA B 2 61 ? 73.037 26.924 -0.423 1.00 50.72 242 ALA D O 1
ATOM 1601 N N . ASN B 2 62 ? 71.062 27.904 -0.975 1.00 50.95 243 ASN D N 1
ATOM 1602 C CA . ASN B 2 62 ? 71.538 29.317 -0.926 1.00 51.74 243 ASN D CA 1
ATOM 1603 C C . ASN B 2 62 ? 71.421 29.875 0.499 1.00 51.52 243 ASN D C 1
ATOM 1604 O O . ASN B 2 62 ? 71.810 31.041 0.709 1.00 53.72 243 ASN D O 1
ATOM 1609 N N . GLY B 2 63 ? 70.990 29.063 1.459 1.00 50.17 244 GLY D N 1
ATOM 1610 C CA . GLY B 2 63 ? 70.925 29.460 2.888 1.00 49.90 244 GLY D CA 1
ATOM 1611 C C . GLY B 2 63 ? 69.586 30.074 3.275 1.00 49.68 244 GLY D C 1
ATOM 1612 O O . GLY B 2 63 ? 69.561 30.846 4.243 1.00 49.69 244 GLY D O 1
ATOM 1613 N N . ALA B 2 64 ? 68.484 29.725 2.597 1.00 49.16 245 ALA D N 1
ATOM 1614 C CA . ALA B 2 64 ? 67.126 30.114 3.075 1.00 49.77 245 ALA D CA 1
ATOM 1615 C C . ALA B 2 64 ? 66.891 29.472 4.454 1.00 50.35 245 ALA D C 1
ATOM 1616 O O . ALA B 2 64 ? 67.103 28.250 4.612 1.00 51.34 245 ALA D O 1
ATOM 1618 N N . ASP B 2 65 ? 66.568 30.299 5.439 1.00 51.18 246 ASP D N 1
ATOM 1619 C CA . ASP B 2 65 ? 66.145 29.924 6.814 1.00 51.30 246 ASP D CA 1
ATOM 1620 C C . ASP B 2 65 ? 64.937 28.968 6.765 1.00 50.19 246 ASP D C 1
ATOM 1621 O O . ASP B 2 65 ? 63.811 29.372 6.374 1.00 48.75 246 ASP D O 1
ATOM 1626 N N . VAL B 2 66 ? 65.184 27.735 7.180 1.00 49.17 247 VAL D N 1
ATOM 1627 C CA . VAL B 2 66 ? 64.251 26.584 7.204 1.00 49.45 247 VAL D CA 1
ATOM 1628 C C . VAL B 2 66 ? 63.073 26.931 8.161 1.00 49.44 247 VAL D C 1
ATOM 1629 O O . VAL B 2 66 ? 61.955 26.475 7.930 1.00 47.71 247 VAL D O 1
ATOM 1633 N N . ASN B 2 67 ? 63.338 27.777 9.164 1.00 49.48 248 ASN D N 1
ATOM 1634 C CA . ASN B 2 67 ? 62.415 28.187 10.247 1.00 49.56 248 ASN D CA 1
ATOM 1635 C C . ASN B 2 67 ? 61.963 29.649 10.044 1.00 49.31 248 ASN D C 1
ATOM 1636 O O . ASN B 2 67 ? 61.571 30.295 11.024 1.00 49.89 248 ASN D O 1
ATOM 1641 N N . ALA B 2 68 ? 61.978 30.148 8.808 1.00 48.92 249 ALA D N 1
ATOM 1642 C CA . ALA B 2 68 ? 61.365 31.454 8.448 1.00 50.43 249 ALA D CA 1
ATOM 1643 C C . ALA B 2 68 ? 59.855 31.378 8.755 1.00 51.26 249 ALA D C 1
ATOM 1644 O O . ALA B 2 68 ? 59.284 30.260 8.737 1.00 50.08 249 ALA D O 1
ATOM 1646 N N . HIS B 2 69 ? 59.250 32.529 9.034 1.00 53.87 250 HIS D N 1
ATOM 1647 C CA . HIS B 2 69 ? 57.862 32.732 9.538 1.00 55.99 250 HIS D CA 1
ATOM 1648 C C . HIS B 2 69 ? 57.159 33.705 8.572 1.00 55.14 250 HIS D C 1
ATOM 1649 O O . HIS B 2 69 ? 57.853 34.670 8.148 1.00 54.02 250 HIS D O 1
ATOM 1656 N N . ASP B 2 70 ? 55.885 33.469 8.174 1.00 52.98 251 ASP D N 1
ATOM 1657 C CA . ASP B 2 70 ? 55.115 34.495 7.411 1.00 52.33 251 ASP D CA 1
ATOM 1658 C C . ASP B 2 70 ? 54.398 35.395 8.414 1.00 53.21 251 ASP D C 1
ATOM 1659 O O . ASP B 2 70 ? 54.595 35.155 9.617 1.00 51.54 251 ASP D O 1
ATOM 1664 N N . ARG B 2 71 ? 53.608 36.363 7.893 1.00 54.35 252 ARG D N 1
ATOM 1665 C CA . ARG B 2 71 ? 52.645 37.234 8.618 1.00 56.70 252 ARG D CA 1
ATOM 1666 C C . ARG B 2 71 ? 51.974 36.453 9.766 1.00 55.13 252 ARG D C 1
ATOM 1667 O O . ARG B 2 71 ? 51.752 37.042 10.823 1.00 56.93 252 ARG D O 1
ATOM 1675 N N . LEU B 2 72 ? 51.561 35.206 9.526 1.00 51.97 253 LEU D N 1
ATOM 1676 C CA . LEU B 2 72 ? 50.691 34.438 10.451 1.00 50.83 253 LEU D CA 1
ATOM 1677 C C . LEU B 2 72 ? 51.530 33.508 11.340 1.00 50.22 253 LEU D C 1
ATOM 1678 O O . LEU B 2 72 ? 50.925 32.706 12.081 1.00 49.35 253 LEU D O 1
ATOM 1683 N N . GLY B 2 73 ? 52.867 33.631 11.310 1.00 50.00 254 GLY D N 1
ATOM 1684 C CA . GLY B 2 73 ? 53.774 32.760 12.080 1.00 49.51 254 GLY D CA 1
ATOM 1685 C C . GLY B 2 73 ? 53.899 31.370 11.460 1.00 48.44 254 GLY D C 1
ATOM 1686 O O . GLY B 2 73 ? 54.404 30.482 12.140 1.00 49.19 254 GLY D O 1
ATOM 1687 N N . SER B 2 74 ? 53.498 31.175 10.199 1.00 46.98 255 SER D N 1
ATOM 1688 C CA . SER B 2 74 ? 53.605 29.849 9.531 1.00 45.80 255 SER D CA 1
ATOM 1689 C C . SER B 2 74 ? 55.043 29.641 9.054 1.00 44.65 255 SER D C 1
ATOM 1690 O O . SER B 2 74 ? 55.607 30.584 8.518 1.00 45.17 255 SER D O 1
ATOM 1693 N N . THR B 2 75 ? 55.619 28.468 9.323 1.00 43.56 256 THR D N 1
ATOM 1694 C CA . THR B 2 75 ? 56.978 28.051 8.880 1.00 42.71 256 THR D CA 1
ATOM 1695 C C . THR B 2 75 ? 56.801 27.302 7.579 1.00 41.96 256 THR D C 1
ATOM 1696 O O . THR B 2 75 ? 55.671 26.969 7.262 1.00 41.88 256 THR D O 1
ATOM 1700 N N . PRO B 2 76 ? 57.878 27.037 6.806 1.00 41.61 257 PRO D N 1
ATOM 1701 C CA . PRO B 2 76 ? 57.762 26.243 5.586 1.00 41.35 257 PRO D CA 1
ATOM 1702 C C . PRO B 2 76 ? 57.122 24.879 5.853 1.00 41.30 257 PRO D C 1
ATOM 1703 O O . PRO B 2 76 ? 56.331 24.456 5.019 1.00 41.62 257 PRO D O 1
ATOM 1707 N N . LEU B 2 77 ? 57.336 24.322 7.047 1.00 41.49 258 LEU D N 1
ATOM 1708 C CA . LEU B 2 77 ? 56.826 22.976 7.412 1.00 41.74 258 LEU D CA 1
ATOM 1709 C C . LEU B 2 77 ? 55.313 23.068 7.681 1.00 41.88 258 LEU D C 1
ATOM 1710 O O . LEU B 2 77 ? 54.594 22.240 7.171 1.00 42.44 258 LEU D O 1
ATOM 1715 N N . HIS B 2 78 ? 54.819 24.099 8.355 1.00 41.94 259 HIS D N 1
ATOM 1716 C CA . HIS B 2 78 ? 53.349 24.338 8.471 1.00 42.02 259 HIS D CA 1
ATOM 1717 C C . HIS B 2 78 ? 52.755 24.339 7.067 1.00 42.06 259 HIS D C 1
ATOM 1718 O O . HIS B 2 78 ? 51.749 23.620 6.820 1.00 42.45 259 HIS D O 1
ATOM 1725 N N . LEU B 2 79 ? 53.334 25.128 6.167 1.00 41.91 260 LEU D N 1
ATOM 1726 C CA . LEU B 2 79 ? 52.703 25.330 4.843 1.00 42.27 260 LEU D CA 1
ATOM 1727 C C . LEU B 2 79 ? 52.758 24.045 4.020 1.00 42.96 260 LEU D C 1
ATOM 1728 O O . LEU B 2 79 ? 51.739 23.703 3.408 1.00 43.31 260 LEU D O 1
ATOM 1733 N N . ALA B 2 80 ? 53.875 23.316 4.030 1.00 43.65 261 ALA D N 1
ATOM 1734 C CA . ALA B 2 80 ? 54.026 22.067 3.243 1.00 44.55 261 ALA D CA 1
ATOM 1735 C C . ALA B 2 80 ? 53.057 21.009 3.800 1.00 45.54 261 ALA D C 1
ATOM 1736 O O . ALA B 2 80 ? 52.396 20.329 3.019 1.00 46.48 261 ALA D O 1
ATOM 1738 N N . ALA B 2 81 ? 52.941 20.939 5.123 1.00 46.16 262 ALA D N 1
ATOM 1739 C CA . ALA B 2 81 ? 52.107 19.949 5.837 1.00 47.87 262 ALA D CA 1
ATOM 1740 C C . ALA B 2 81 ? 50.626 20.147 5.456 1.00 49.06 262 ALA D C 1
ATOM 1741 O O . ALA B 2 81 ? 49.937 19.175 5.035 1.00 49.64 262 ALA D O 1
ATOM 1743 N N . LYS B 2 82 ? 50.148 21.388 5.564 1.00 49.98 263 LYS D N 1
ATOM 1744 C CA . LYS B 2 82 ? 48.728 21.721 5.315 1.00 51.76 263 LYS D CA 1
ATOM 1745 C C . LYS B 2 82 ? 48.420 21.507 3.830 1.00 52.27 263 LYS D C 1
ATOM 1746 O O . LYS B 2 82 ? 47.297 21.092 3.535 1.00 52.19 263 LYS D O 1
ATOM 1752 N N . MET B 2 83 ? 49.382 21.731 2.932 1.00 52.08 264 MET D N 1
ATOM 1753 C CA . MET B 2 83 ? 49.112 21.654 1.463 1.00 53.62 264 MET D CA 1
ATOM 1754 C C . MET B 2 83 ? 49.436 20.238 0.930 1.00 54.26 264 MET D C 1
ATOM 1755 O O . MET B 2 83 ? 49.360 20.040 -0.283 1.00 55.16 264 MET D O 1
ATOM 1760 N N . GLY B 2 84 ? 49.751 19.285 1.814 1.00 54.37 265 GLY D N 1
ATOM 1761 C CA . GLY B 2 84 ? 49.896 17.867 1.427 1.00 56.19 265 GLY D CA 1
ATOM 1762 C C . GLY B 2 84 ? 51.199 17.592 0.685 1.00 56.61 265 GLY D C 1
ATOM 1763 O O . GLY B 2 84 ? 51.253 16.582 -0.024 1.00 57.77 265 GLY D O 1
ATOM 1764 N N . HIS B 2 85 ? 52.223 18.444 0.832 1.00 55.57 266 HIS D N 1
ATOM 1765 C CA . HIS B 2 85 ? 53.508 18.294 0.097 1.00 55.63 266 HIS D CA 1
ATOM 1766 C C . HIS B 2 85 ? 54.475 17.415 0.912 1.00 55.66 266 HIS D C 1
ATOM 1767 O O . HIS B 2 85 ? 55.345 17.942 1.635 1.00 54.24 266 HIS D O 1
ATOM 1774 N N . LEU B 2 86 ? 54.320 16.095 0.786 1.00 56.74 267 LEU D N 1
ATOM 1775 C CA . LEU B 2 86 ? 55.046 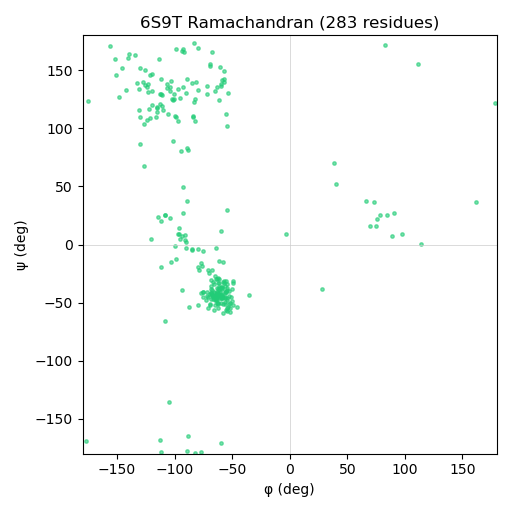15.072 1.581 1.00 57.35 267 LEU D CA 1
ATOM 1776 C C . LEU B 2 86 ? 56.560 15.264 1.423 1.00 56.07 267 LEU D C 1
ATOM 1777 O O . LEU B 2 86 ? 57.275 15.337 2.444 1.00 53.68 267 LEU D O 1
ATOM 1782 N N . GLU B 2 87 ? 57.027 15.342 0.188 1.00 56.50 268 GLU D N 1
ATOM 1783 C CA . GLU B 2 87 ? 58.480 15.319 -0.083 1.00 57.88 268 GLU D CA 1
ATOM 1784 C C . GLU B 2 87 ? 59.078 16.561 0.562 1.00 54.68 268 GLU D C 1
ATOM 1785 O O . GLU B 2 87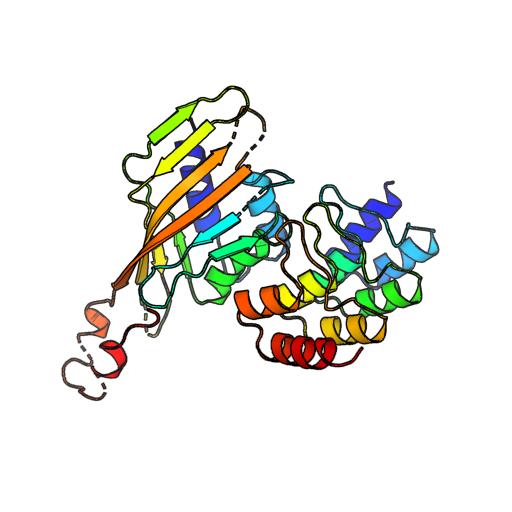 ? 60.067 16.385 1.255 1.00 53.24 268 GLU D O 1
ATOM 1791 N N . ILE B 2 88 ? 58.437 17.738 0.430 1.00 52.30 269 ILE D N 1
ATOM 1792 C CA . ILE B 2 88 ? 58.970 18.983 1.066 1.00 50.41 269 ILE D CA 1
ATOM 1793 C C . ILE B 2 88 ? 58.958 18.803 2.597 1.00 49.20 269 ILE D C 1
ATOM 1794 O O . ILE B 2 88 ? 59.936 19.181 3.279 1.00 47.44 269 ILE D O 1
ATOM 1799 N N . VAL B 2 89 ? 57.902 18.210 3.143 1.00 49.38 270 VAL D N 1
ATOM 1800 C CA . VAL B 2 89 ? 57.818 17.931 4.616 1.00 49.44 270 VAL D CA 1
ATOM 1801 C C . VAL B 2 89 ? 59.038 17.081 5.038 1.00 49.90 270 VAL D C 1
ATOM 1802 O O . VAL B 2 89 ? 59.705 17.396 6.078 1.00 49.50 270 VAL D O 1
ATOM 1806 N N . GLU B 2 90 ? 59.354 16.061 4.247 1.00 50.68 271 GLU D N 1
ATOM 1807 C CA . GLU B 2 90 ? 60.479 15.142 4.532 1.00 51.91 271 GLU D CA 1
ATOM 1808 C C . GLU B 2 90 ? 61.807 15.915 4.458 1.00 50.34 271 GLU D C 1
ATOM 1809 O O . GLU B 2 90 ? 62.589 15.857 5.412 1.00 49.81 271 GLU D O 1
ATOM 1815 N N . VAL B 2 91 ? 62.050 16.636 3.368 1.00 49.21 272 VAL D N 1
ATOM 1816 C CA . VAL B 2 91 ? 63.337 17.367 3.229 1.00 48.95 272 VAL D CA 1
ATOM 1817 C C . VAL B 2 91 ? 63.446 18.363 4.379 1.00 47.78 272 VAL D C 1
ATOM 1818 O O . VAL B 2 91 ? 64.520 18.471 4.937 1.00 47.40 272 VAL D O 1
ATOM 1822 N N . LEU B 2 92 ? 62.369 19.082 4.712 1.00 47.44 273 LEU D N 1
ATOM 1823 C CA . LEU B 2 92 ? 62.450 20.166 5.724 1.00 47.03 273 LEU D CA 1
ATOM 1824 C C . LEU B 2 92 ? 62.853 19.516 7.048 1.00 47.41 273 LEU D C 1
ATOM 1825 O O . LEU B 2 92 ? 63.701 20.087 7.775 1.00 47.06 273 LEU D O 1
ATOM 1830 N N . LEU B 2 93 ? 62.259 18.366 7.375 1.00 48.16 274 LEU D N 1
ATOM 1831 C CA . LEU B 2 93 ? 62.522 17.748 8.700 1.00 48.27 274 LEU D CA 1
ATOM 1832 C C . LEU B 2 93 ? 63.979 17.261 8.742 1.00 49.06 274 LEU D C 1
ATOM 1833 O O . LEU B 2 93 ? 64.566 17.278 9.843 1.00 49.41 274 LEU D O 1
ATOM 1838 N N . LYS B 2 94 ? 64.574 16.869 7.629 1.00 50.03 275 LYS D N 1
ATOM 1839 C CA . LYS B 2 94 ? 65.956 16.309 7.727 1.00 51.64 275 LYS D CA 1
ATOM 1840 C C . LYS B 2 94 ? 67.002 17.424 7.591 1.00 51.97 275 LYS D C 1
ATOM 1841 O O . LYS B 2 94 ? 68.232 17.112 7.652 1.00 53.47 275 LYS D O 1
ATOM 1847 N N . THR B 2 95 ? 66.567 18.662 7.345 1.00 52.72 276 THR D N 1
ATOM 1848 C CA . THR B 2 95 ? 67.453 19.847 7.234 1.00 53.46 276 THR D CA 1
ATOM 1849 C C . THR B 2 95 ? 67.207 20.788 8.412 1.00 53.03 276 THR D C 1
ATOM 1850 O O . THR B 2 95 ? 67.655 21.965 8.339 1.00 54.98 276 THR D O 1
ATOM 1854 N N . GLY B 2 96 ? 66.634 20.259 9.489 1.00 51.49 277 GLY D N 1
ATOM 1855 C CA . GLY B 2 96 ? 66.598 20.939 10.796 1.00 51.46 277 GLY D CA 1
ATOM 1856 C C . GLY B 2 96 ? 65.283 21.670 11.047 1.00 51.38 277 GLY D C 1
ATOM 1857 O O . GLY B 2 96 ? 65.226 22.402 12.038 1.00 54.27 277 GLY D O 1
ATOM 1858 N N . ALA B 2 97 ? 64.241 21.516 10.222 1.00 49.96 278 ALA D N 1
ATOM 1859 C CA . ALA B 2 97 ? 62.969 22.246 10.465 1.00 49.09 278 ALA D CA 1
ATOM 1860 C C . ALA B 2 97 ? 62.448 21.907 11.865 1.00 47.94 278 ALA D C 1
ATOM 1861 O O . ALA B 2 97 ? 62.546 20.768 12.314 1.00 47.96 278 ALA D O 1
ATOM 1863 N N . ASP B 2 98 ? 61.884 22.872 12.561 1.00 47.73 279 ASP D N 1
ATOM 1864 C CA . ASP B 2 98 ? 61.362 22.609 13.925 1.00 47.50 279 ASP D CA 1
ATOM 1865 C C . ASP B 2 98 ? 59.948 22.025 13.809 1.00 47.43 279 ASP D C 1
ATOM 1866 O O . ASP B 2 98 ? 59.007 22.765 13.414 1.00 46.36 279 ASP D O 1
ATOM 1871 N N . VAL B 2 99 ? 59.843 20.746 14.160 1.00 47.53 280 VAL D N 1
ATOM 1872 C CA . VAL B 2 99 ? 58.659 19.871 13.993 1.00 47.96 280 VAL D CA 1
ATOM 1873 C C . VAL B 2 99 ? 57.501 20.416 14.854 1.00 47.98 280 VAL D C 1
ATOM 1874 O O . VAL B 2 99 ? 56.399 20.231 14.457 1.00 47.59 280 VAL D O 1
ATOM 1878 N N . ASN B 2 100 ? 57.761 21.078 15.987 1.00 48.12 281 ASN D N 1
ATOM 1879 C CA . ASN B 2 100 ? 56.709 21.589 16.903 1.00 47.88 281 ASN D CA 1
ATOM 1880 C C . ASN B 2 100 ? 56.604 23.126 16.839 1.00 47.30 281 ASN D C 1
ATOM 1881 O O . ASN B 2 100 ? 56.113 23.741 17.823 1.00 47.48 281 ASN D O 1
ATOM 1886 N N . ALA B 2 101 ? 56.992 23.738 15.721 1.00 46.12 282 ALA D N 1
ATOM 1887 C CA . ALA B 2 101 ? 56.878 25.194 15.529 1.00 46.68 282 ALA D CA 1
ATOM 1888 C C . ALA B 2 101 ? 55.416 25.600 15.723 1.00 47.37 282 ALA D C 1
ATOM 1889 O O . ALA B 2 101 ? 54.508 24.873 15.238 1.00 46.72 282 ALA D O 1
ATOM 1891 N N . GLU B 2 102 ? 55.196 26.733 16.382 1.00 49.15 283 GLU D N 1
ATOM 1892 C CA . GLU B 2 102 ? 53.847 27.295 16.625 1.00 49.93 283 GLU D CA 1
ATOM 1893 C C . GLU B 2 102 ? 53.630 28.505 15.719 1.00 49.17 283 GLU D C 1
ATOM 1894 O O . GLU B 2 102 ? 54.491 29.371 15.671 1.00 50.01 283 GLU D O 1
ATOM 1900 N N . ASP B 2 103 ? 52.468 28.584 15.080 1.00 47.61 284 ASP D N 1
ATOM 1901 C CA . ASP B 2 103 ? 52.071 29.801 14.353 1.00 47.53 284 ASP D CA 1
ATOM 1902 C C . ASP B 2 103 ? 51.481 30.786 15.380 1.00 48.53 284 ASP D C 1
ATOM 1903 O O . ASP B 2 103 ? 51.545 30.518 16.618 1.00 48.59 284 ASP D O 1
ATOM 1908 N N . THR B 2 104 ? 51.047 31.938 14.907 1.00 50.04 285 THR D N 1
ATOM 1909 C CA . THR B 2 104 ? 50.382 32.996 15.714 1.00 52.47 285 THR D CA 1
ATOM 1910 C C . THR B 2 104 ? 49.179 32.442 16.480 1.00 51.55 285 THR D C 1
ATOM 1911 O O . THR B 2 104 ? 49.041 32.798 17.655 1.00 54.27 285 THR D O 1
ATOM 1915 N N . ALA B 2 105 ? 48.387 31.544 15.895 1.00 50.26 286 ALA D N 1
ATOM 1916 C CA . ALA B 2 105 ? 47.209 30.903 16.534 1.00 49.83 286 ALA D CA 1
ATOM 1917 C C . ALA B 2 105 ? 47.614 29.756 17.477 1.00 49.32 286 ALA D C 1
ATOM 1918 O O . ALA B 2 105 ? 46.716 29.129 18.060 1.00 50.00 286 ALA D O 1
ATOM 1920 N N . GLY B 2 106 ? 48.891 29.407 17.579 1.00 48.25 287 GLY D N 1
ATOM 1921 C CA . GLY B 2 106 ? 49.327 28.313 18.467 1.00 47.62 287 GLY D CA 1
ATOM 1922 C C . GLY B 2 106 ? 49.309 26.945 17.801 1.00 46.80 287 GLY D C 1
ATOM 1923 O O . GLY B 2 106 ? 49.582 25.999 18.512 1.00 46.78 287 GLY D O 1
ATOM 1924 N N . TYR B 2 107 ? 49.067 26.829 16.487 1.00 46.62 288 TYR D N 1
ATOM 1925 C CA . TYR B 2 107 ? 49.018 25.525 15.760 1.00 47.32 288 TYR D CA 1
ATOM 1926 C C . TYR B 2 107 ? 50.427 25.059 15.333 1.00 47.71 288 TYR D C 1
ATOM 1927 O O . TYR B 2 107 ? 51.241 25.851 14.822 1.00 47.47 288 TYR D O 1
ATOM 1936 N N . THR B 2 108 ? 50.673 23.753 15.492 1.00 47.11 289 THR D N 1
ATOM 1937 C CA . THR B 2 108 ? 51.861 23.011 14.998 1.00 46.11 289 THR D CA 1
ATOM 1938 C C . THR B 2 108 ? 51.584 22.441 13.618 1.00 46.13 289 THR D C 1
ATOM 1939 O O . THR B 2 108 ? 50.433 22.406 13.159 1.00 44.85 289 THR D O 1
ATOM 1943 N N . PRO B 2 109 ? 52.641 22.000 12.899 1.00 45.27 290 PRO D N 1
ATOM 1944 C CA . PRO B 2 109 ? 52.436 21.322 11.627 1.00 45.84 290 PRO D CA 1
ATOM 1945 C C . PRO B 2 109 ? 51.493 20.123 11.762 1.00 46.75 290 PRO D C 1
ATOM 1946 O O . PRO B 2 109 ? 50.740 19.888 10.839 1.00 47.12 290 PRO D O 1
ATOM 1950 N N . LEU B 2 110 ? 51.526 19.423 12.900 1.00 46.94 291 LEU D N 1
ATOM 1951 C CA . LEU B 2 110 ? 50.671 18.247 13.151 1.00 48.52 291 LEU D CA 1
ATOM 1952 C C . LEU B 2 110 ? 49.213 18.713 13.286 1.00 48.90 291 LEU D C 1
ATOM 1953 O O . LEU B 2 110 ? 48.318 18.062 12.701 1.00 50.63 291 LEU D O 1
ATOM 1958 N N . HIS B 2 111 ? 48.940 19.814 13.986 1.00 48.26 292 HIS D N 1
ATOM 1959 C CA . HIS B 2 111 ? 47.568 20.400 14.006 1.00 48.52 292 HIS D CA 1
ATOM 1960 C C . HIS B 2 111 ? 47.064 20.538 12.554 1.00 49.35 292 HIS D C 1
ATOM 1961 O O . HIS B 2 111 ? 45.871 20.173 12.247 1.00 49.88 292 HIS D O 1
ATOM 1968 N N . LEU B 2 112 ? 47.911 21.119 11.690 1.00 49.50 293 LEU D N 1
ATOM 1969 C CA . LEU B 2 112 ? 47.521 21.518 10.311 1.00 50.14 293 LEU D CA 1
ATOM 1970 C C . LEU B 2 112 ? 47.327 20.280 9.430 1.00 51.26 293 LEU D C 1
ATOM 1971 O O . LEU B 2 112 ? 46.340 20.223 8.694 1.00 52.74 293 LEU D O 1
ATOM 1976 N N . ALA B 2 113 ? 48.233 19.317 9.487 1.00 52.03 294 ALA D N 1
ATOM 1977 C CA . ALA B 2 113 ? 48.113 18.030 8.762 1.00 53.97 294 ALA D CA 1
ATOM 1978 C C . ALA B 2 113 ? 46.859 17.264 9.235 1.00 54.90 294 ALA D C 1
ATOM 1979 O O . ALA B 2 113 ? 46.184 16.586 8.408 1.00 57.23 294 ALA D O 1
ATOM 1981 N N . ALA B 2 114 ? 46.606 17.338 10.542 1.00 55.19 295 ALA D N 1
ATOM 1982 C CA . ALA B 2 114 ? 45.456 16.703 11.237 1.00 56.30 295 ALA D CA 1
ATOM 1983 C C . ALA B 2 114 ? 44.157 17.299 10.706 1.00 55.30 295 ALA D C 1
ATOM 1984 O O . ALA B 2 114 ? 43.305 16.522 10.259 1.00 55.00 295 ALA D O 1
ATOM 1986 N N . ALA B 2 115 ? 44.081 18.633 10.672 1.00 54.60 296 ALA D N 1
ATOM 1987 C CA . ALA B 2 115 ? 42.895 19.404 10.235 1.00 54.29 296 ALA D CA 1
ATOM 1988 C C . ALA B 2 115 ? 42.596 19.111 8.766 1.00 54.55 296 ALA D C 1
ATOM 1989 O O . ALA B 2 115 ? 41.396 18.924 8.415 1.00 54.70 296 ALA D O 1
ATOM 1991 N N . TRP B 2 116 ? 43.623 19.082 7.930 1.00 53.82 297 TRP D N 1
ATOM 1992 C CA . TRP B 2 116 ? 43.462 19.065 6.456 1.00 55.48 297 TRP D CA 1
ATOM 1993 C C . TRP B 2 116 ? 43.498 17.640 5.898 1.00 58.14 297 TRP D C 1
ATOM 1994 O O . TRP B 2 116 ? 43.472 17.516 4.644 1.00 61.33 297 TRP D O 1
ATOM 2005 N N . GLY B 2 117 ? 43.560 16.620 6.789 1.00 59.50 298 GLY D N 1
ATOM 2006 C CA . GLY B 2 117 ? 43.364 15.207 6.404 1.00 61.04 298 GLY D CA 1
ATOM 2007 C C . GLY B 2 117 ? 44.566 14.645 5.633 1.00 61.05 298 GLY D C 1
ATOM 2008 O O . GLY B 2 117 ? 44.353 13.886 4.699 1.00 62.54 298 GLY D O 1
ATOM 2009 N N . HIS B 2 118 ? 45.797 15.018 5.958 1.00 59.84 299 HIS D N 1
ATOM 2010 C CA . HIS B 2 118 ? 46.993 14.475 5.250 1.00 60.65 299 HIS D CA 1
ATOM 2011 C C . HIS B 2 118 ? 47.635 13.401 6.125 1.00 61.69 299 HIS D C 1
ATOM 2012 O O . HIS B 2 118 ? 48.538 13.751 6.940 1.00 60.96 299 HIS D O 1
ATOM 2019 N N . LEU B 2 119 ? 47.189 12.155 5.959 1.00 63.64 300 LEU D N 1
ATOM 2020 C CA . LEU B 2 119 ? 47.583 11.004 6.821 1.00 66.52 300 LEU D CA 1
ATOM 2021 C C . LEU B 2 119 ? 49.097 10.735 6.728 1.00 66.13 300 LEU D C 1
ATOM 2022 O O . LEU B 2 119 ? 49.759 10.741 7.810 1.00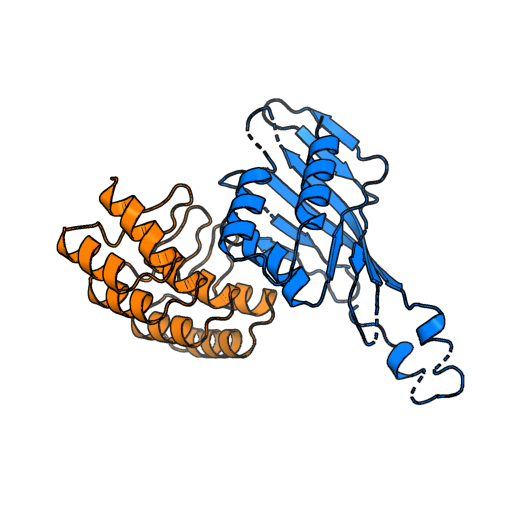 65.63 300 LEU D O 1
ATOM 2027 N N . GLU B 2 120 ? 49.671 10.537 5.536 1.00 67.99 301 GLU D N 1
ATOM 2028 C CA . GLU B 2 120 ? 51.144 10.286 5.428 1.00 69.88 301 GLU D CA 1
ATOM 2029 C C . GLU B 2 120 ? 51.915 11.376 6.193 1.00 67.21 301 GLU D C 1
ATOM 2030 O O . GLU B 2 120 ? 52.890 11.059 6.923 1.00 65.35 301 GLU D O 1
ATOM 2036 N N . ILE B 2 121 ? 51.533 12.646 6.030 1.00 63.39 302 ILE D N 1
ATOM 2037 C CA . ILE B 2 121 ? 52.319 13.750 6.643 1.00 60.24 302 ILE D CA 1
ATOM 2038 C C . ILE B 2 121 ? 52.187 13.637 8.158 1.00 58.35 302 ILE D C 1
ATOM 2039 O O . ILE B 2 121 ? 53.164 13.800 8.847 1.00 56.82 302 ILE D O 1
ATOM 2044 N N . VAL B 2 122 ? 50.993 13.393 8.666 1.00 58.54 303 VAL D N 1
ATOM 2045 C CA . VAL B 2 122 ? 50.794 13.228 10.134 1.00 58.51 303 VAL D CA 1
ATOM 2046 C C . VAL B 2 122 ? 51.788 12.165 10.641 1.00 60.57 303 VAL D C 1
ATOM 2047 O O . VAL B 2 122 ? 52.419 12.381 11.709 1.00 60.38 303 VAL D O 1
ATOM 2051 N N . GLU B 2 123 ? 51.943 11.047 9.925 1.00 63.22 304 GLU D N 1
ATOM 2052 C CA . GLU B 2 123 ? 52.843 9.927 10.343 1.00 65.38 304 GLU D CA 1
ATOM 2053 C C . GLU B 2 123 ? 54.304 10.390 10.339 1.00 63.49 304 GLU D C 1
ATOM 2054 O O . GLU B 2 123 ? 55.043 10.165 11.361 1.00 64.42 304 GLU D O 1
ATOM 2060 N N . VAL B 2 124 ? 54.726 11.042 9.257 1.00 61.17 305 VAL D N 1
ATOM 2061 C CA . VAL B 2 124 ? 56.134 11.511 9.137 1.00 60.13 305 VAL D CA 1
ATOM 2062 C C . VAL B 2 124 ? 56.389 12.449 10.326 1.00 59.27 305 VAL D C 1
ATOM 2063 O O . VAL B 2 124 ? 57.510 12.445 10.875 1.00 58.53 305 VAL D O 1
ATOM 2067 N N . LEU B 2 125 ? 55.401 13.276 10.704 1.00 57.10 306 LEU D N 1
ATOM 2068 C CA . LEU B 2 125 ? 55.617 14.257 11.797 1.00 55.56 306 LEU D CA 1
ATOM 2069 C C . LEU B 2 125 ? 55.786 13.504 13.131 1.00 57.13 306 LEU D C 1
ATOM 2070 O O . LEU B 2 125 ? 56.687 13.905 13.933 1.00 56.17 306 LEU D O 1
ATOM 2075 N N . LEU B 2 126 ? 54.950 12.481 13.383 1.00 58.95 307 LEU D N 1
ATOM 2076 C CA . LEU B 2 126 ? 54.997 11.693 14.641 1.00 61.71 307 LEU D CA 1
ATOM 2077 C C . LEU B 2 126 ? 56.363 10.976 14.710 1.00 65.04 307 LEU D C 1
ATOM 2078 O O . LEU B 2 126 ? 57.041 11.093 15.737 1.00 66.00 307 LEU D O 1
ATOM 2083 N N . LYS B 2 127 ? 56.838 10.400 13.607 1.00 67.76 308 LYS D N 1
ATOM 2084 C CA . LYS B 2 127 ? 58.188 9.760 13.549 1.00 69.36 308 LYS D CA 1
ATOM 2085 C C . LYS B 2 127 ? 59.291 10.743 13.954 1.00 67.18 308 LYS D C 1
ATOM 2086 O O . LYS B 2 127 ? 60.258 10.293 14.603 1.00 68.51 308 LYS D O 1
ATOM 2092 N N . HIS B 2 128 ? 59.220 12.003 13.518 1.00 63.73 309 HIS D N 1
ATOM 2093 C CA . HIS B 2 128 ? 60.238 13.042 13.804 1.00 62.49 309 HIS D CA 1
ATOM 2094 C C . HIS B 2 128 ? 59.873 13.845 15.064 1.00 60.62 309 HIS D C 1
ATOM 2095 O O . HIS B 2 128 ? 60.333 14.988 15.167 1.00 61.34 309 HIS D O 1
ATOM 2102 N N . GLY B 2 129 ? 59.127 13.264 16.017 1.00 61.43 310 GLY D N 1
ATOM 2103 C CA . GLY B 2 129 ? 58.947 13.829 17.376 1.00 60.28 310 GLY D CA 1
ATOM 2104 C C . GLY B 2 129 ? 57.830 14.876 17.474 1.00 58.54 310 GLY D C 1
ATOM 2105 O O . GLY B 2 129 ? 57.914 15.750 18.377 1.00 57.73 310 GLY D O 1
ATOM 2106 N N . ALA B 2 130 ? 56.817 14.845 16.606 1.00 57.07 311 ALA D N 1
ATOM 2107 C CA . ALA B 2 130 ? 55.654 15.781 16.722 1.00 56.73 311 ALA D CA 1
ATOM 2108 C C . ALA B 2 130 ? 54.908 15.461 18.038 1.00 57.94 311 ALA D C 1
ATOM 2109 O O . ALA B 2 130 ? 54.711 14.248 18.324 1.00 59.05 311 ALA D O 1
ATOM 2111 N N . ASP B 2 131 ? 54.609 16.524 18.817 1.00 59.11 312 ASP D N 1
ATOM 2112 C CA . ASP B 2 131 ? 53.976 16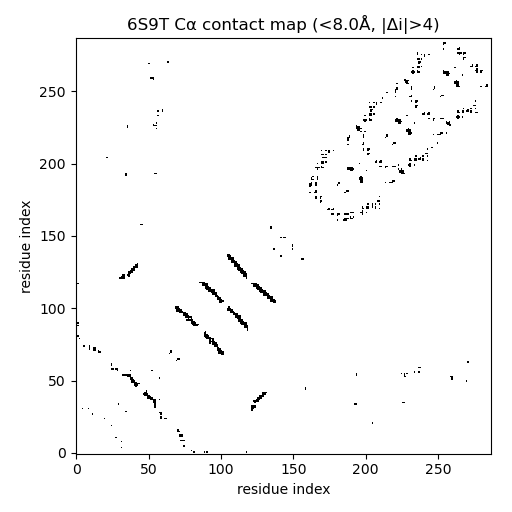.503 20.166 1.00 61.56 312 ASP D CA 1
ATOM 2113 C C . ASP B 2 131 ? 52.458 16.374 20.027 1.00 62.85 312 ASP D C 1
ATOM 2114 O O . ASP B 2 131 ? 51.789 17.374 19.688 1.00 63.19 312 ASP D O 1
ATOM 2119 N N . VAL B 2 132 ? 51.914 15.207 20.322 1.00 63.52 313 VAL D N 1
ATOM 2120 C CA . VAL B 2 132 ? 50.446 14.954 20.197 1.00 65.98 313 VAL D CA 1
ATOM 2121 C C . VAL B 2 132 ? 49.664 15.768 21.238 1.00 65.53 313 VAL D C 1
ATOM 2122 O O . VAL B 2 132 ? 48.492 15.999 21.014 1.00 65.09 313 VAL D O 1
ATOM 2126 N N . ASN B 2 133 ? 50.298 16.201 22.334 1.00 66.70 314 ASN D N 1
ATOM 2127 C CA . ASN B 2 133 ? 49.611 16.987 23.397 1.00 66.85 314 ASN D CA 1
ATOM 2128 C C . ASN B 2 133 ? 49.731 18.497 23.126 1.00 65.09 314 ASN D C 1
ATOM 2129 O O . ASN B 2 133 ? 49.339 19.283 24.039 1.00 65.52 314 ASN D O 1
ATOM 2134 N N . ALA B 2 134 ? 50.250 18.894 21.948 1.00 61.88 315 ALA D N 1
ATOM 2135 C CA . ALA B 2 134 ? 50.406 20.315 21.581 1.00 60.42 315 ALA D CA 1
ATOM 2136 C C . ALA B 2 134 ? 49.017 20.966 21.592 1.00 60.52 315 ALA D C 1
ATOM 2137 O O . ALA B 2 134 ? 48.055 20.362 21.118 1.00 59.44 315 ALA D O 1
ATOM 2139 N N . GLN B 2 135 ? 48.924 22.182 22.118 1.00 61.50 316 GLN D N 1
ATOM 2140 C CA . GLN B 2 135 ? 47.639 22.897 22.264 1.00 61.00 316 GLN D CA 1
ATOM 2141 C C . GLN B 2 135 ? 47.757 24.217 21.535 1.00 58.32 316 GLN D C 1
ATOM 2142 O O . GLN B 2 135 ? 48.748 24.878 21.728 1.00 56.36 316 GLN D O 1
ATOM 2148 N N . ASP B 2 136 ? 46.719 24.620 20.808 1.00 59.22 317 ASP D N 1
ATOM 2149 C CA . ASP B 2 136 ? 46.646 25.991 20.256 1.00 58.32 317 ASP D CA 1
ATOM 2150 C C . ASP B 2 136 ? 46.254 26.976 21.383 1.00 60.30 317 ASP D C 1
ATOM 2151 O O . ASP B 2 136 ? 46.088 26.560 22.563 1.00 61.60 317 ASP D O 1
ATOM 2156 N N . LYS B 2 137 ? 46.114 28.262 21.017 1.00 61.92 318 LYS D N 1
ATOM 2157 C CA . LYS B 2 137 ? 45.597 29.316 21.927 1.00 66.26 318 LYS D CA 1
ATOM 2158 C C . LYS B 2 137 ? 44.292 28.862 22.606 1.00 67.44 318 LYS D C 1
ATOM 2159 O O . LYS B 2 137 ? 44.130 29.214 23.778 1.00 68.77 318 LYS D O 1
ATOM 2165 N N . PHE B 2 138 ? 43.443 28.061 21.945 1.00 66.05 319 PHE D N 1
ATOM 2166 C CA . PHE B 2 138 ? 42.118 27.609 22.460 1.00 68.48 319 PHE D CA 1
ATOM 2167 C C . PHE B 2 138 ? 42.201 26.227 23.118 1.00 68.53 319 PHE D C 1
ATOM 2168 O O . PHE B 2 138 ? 41.147 25.611 23.351 1.00 69.20 319 PHE D O 1
ATOM 2176 N N . GLY B 2 139 ? 43.407 25.764 23.413 1.00 67.07 320 GLY D N 1
ATOM 2177 C CA . GLY B 2 139 ? 43.648 24.505 24.151 1.00 68.84 320 GLY D CA 1
ATOM 2178 C C . GLY B 2 139 ? 43.289 23.225 23.370 1.00 67.88 320 GLY D C 1
ATOM 2179 O O . GLY B 2 139 ? 43.262 22.136 24.012 1.00 70.35 320 GLY D O 1
ATOM 2180 N N . LYS B 2 140 ? 43.122 23.343 22.024 1.00 66.74 321 LYS D N 1
ATOM 2181 C CA . LYS B 2 140 ? 42.865 22.190 21.108 1.00 65.88 321 LYS D CA 1
ATOM 2182 C C . LYS B 2 140 ? 44.177 21.473 20.739 1.00 63.70 321 LYS D C 1
ATOM 2183 O O . LYS B 2 140 ? 45.204 22.152 20.518 1.00 62.14 321 LYS D O 1
ATOM 2189 N N . THR B 2 141 ? 44.133 20.141 20.692 1.00 63.37 322 THR D N 1
ATOM 2190 C CA . THR B 2 141 ? 45.238 19.254 20.256 1.00 63.50 322 THR D CA 1
ATOM 2191 C C . THR B 2 141 ? 44.984 18.848 18.814 1.00 62.14 322 THR D C 1
ATOM 2192 O O . THR B 2 141 ? 43.919 19.117 18.306 1.00 62.18 322 THR D O 1
ATOM 2196 N N . PRO B 2 142 ? 45.958 18.234 18.105 1.00 61.46 323 PRO D N 1
ATOM 2197 C CA . PRO B 2 142 ? 45.734 17.752 16.738 1.00 60.61 323 PRO D CA 1
ATOM 2198 C C . PRO B 2 142 ? 44.550 16.790 16.701 1.00 60.66 323 PRO D C 1
ATOM 2199 O O . PRO B 2 142 ? 43.793 16.848 15.743 1.00 60.59 323 PRO D O 1
ATOM 2203 N N . PHE B 2 143 ? 44.397 15.983 17.758 1.00 62.89 324 PHE D N 1
ATOM 2204 C CA . PHE B 2 143 ? 43.275 15.020 17.909 1.00 64.28 324 PHE D CA 1
ATOM 2205 C C . PHE B 2 143 ? 41.964 15.803 17.694 1.00 64.85 324 PHE D C 1
ATOM 2206 O O . PHE B 2 143 ? 41.203 15.499 16.759 1.00 65.42 324 PHE D O 1
ATOM 2214 N N . ASP B 2 144 ? 41.729 16.844 18.494 1.00 64.76 325 ASP D N 1
ATOM 2215 C CA . ASP B 2 144 ? 40.422 17.555 18.512 1.00 64.44 325 ASP D CA 1
ATOM 2216 C C . ASP B 2 144 ? 40.146 18.101 17.109 1.00 63.90 325 ASP D C 1
ATOM 2217 O O . ASP B 2 144 ? 38.978 18.097 16.694 1.00 63.96 325 ASP D O 1
ATOM 2222 N N . LEU B 2 145 ? 41.192 18.574 16.408 1.00 63.91 326 LEU D N 1
ATOM 2223 C CA . LEU B 2 145 ? 41.098 19.141 15.028 1.00 61.58 326 LEU D CA 1
ATOM 2224 C C . LEU B 2 145 ? 40.677 18.045 14.052 1.00 60.72 326 LEU D C 1
ATOM 2225 O O . LEU B 2 145 ? 39.799 18.313 13.233 1.00 61.41 326 LEU D O 1
ATOM 2230 N N . ALA B 2 146 ? 41.279 16.859 14.146 1.00 60.20 327 ALA D N 1
ATOM 2231 C CA . ALA B 2 146 ? 40.920 15.692 13.316 1.00 61.92 327 ALA D CA 1
ATOM 2232 C C . ALA B 2 146 ? 39.447 15.368 13.592 1.00 63.68 327 ALA D C 1
ATOM 2233 O O . ALA B 2 146 ? 38.681 15.163 12.616 1.00 64.81 327 ALA D O 1
ATOM 2235 N N . ALA B 2 147 ? 39.067 15.340 14.878 1.00 65.11 328 ALA D N 1
ATOM 2236 C CA . ALA B 2 147 ? 37.672 15.079 15.312 1.00 67.40 328 ALA D CA 1
ATOM 2237 C C . ALA B 2 147 ? 36.780 16.086 14.605 1.00 66.85 328 ALA D C 1
ATOM 2238 O O . ALA B 2 147 ? 35.838 15.640 13.896 1.00 68.25 328 ALA D O 1
ATOM 2240 N N . ILE B 2 148 ? 37.053 17.373 14.795 1.00 65.59 329 ILE D N 1
ATOM 2241 C CA . ILE B 2 148 ? 36.193 18.466 14.261 1.00 63.59 329 ILE D CA 1
ATOM 2242 C C . ILE B 2 148 ? 35.993 18.358 12.753 1.00 62.55 329 ILE D C 1
ATOM 2243 O O . ILE B 2 148 ? 34.874 18.577 12.330 1.00 62.62 329 ILE D O 1
ATOM 2248 N N . PHE B 2 149 ? 37.020 18.007 11.986 1.00 61.42 330 PHE D N 1
ATOM 2249 C CA . PHE B 2 149 ? 36.886 17.998 10.507 1.00 61.22 330 PHE D CA 1
ATOM 2250 C C . PHE B 2 149 ? 36.566 16.610 9.958 1.00 63.28 330 PHE D C 1
ATOM 2251 O O . PHE B 2 149 ? 36.587 16.417 8.753 1.0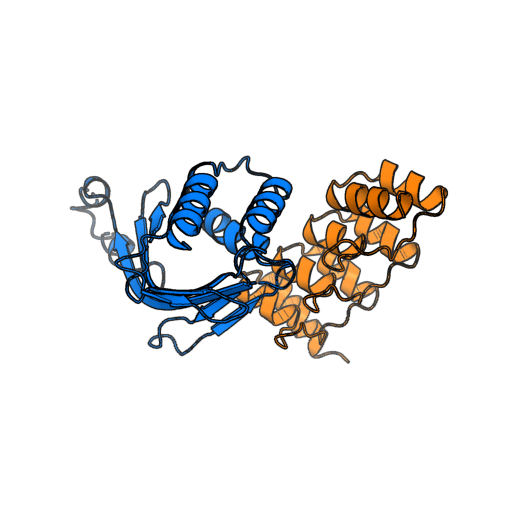0 64.65 330 PHE D O 1
ATOM 2259 N N . GLY B 2 150 ? 36.275 15.686 10.856 1.00 66.04 331 GLY D N 1
ATOM 2260 C CA . GLY B 2 150 ? 35.843 14.305 10.518 1.00 68.20 331 GLY D CA 1
ATOM 2261 C C . GLY B 2 150 ? 36.961 13.511 9.840 1.00 69.88 331 GLY D C 1
ATOM 2262 O O . GLY B 2 150 ? 36.655 12.775 8.905 1.00 71.03 331 GLY D O 1
ATOM 2263 N N . ASN B 2 151 ? 38.225 13.694 10.251 1.00 70.36 332 ASN D N 1
ATOM 2264 C CA . ASN B 2 151 ? 39.391 12.952 9.693 1.00 70.42 332 ASN D CA 1
ATOM 2265 C C . ASN B 2 151 ? 39.687 11.728 10.562 1.00 73.49 332 ASN D C 1
ATOM 2266 O O . ASN B 2 151 ? 40.691 11.784 11.333 1.00 75.24 332 ASN D O 1
ATOM 2271 N N . GLU B 2 152 ? 38.924 10.650 10.353 1.00 82.88 333 GLU D N 1
ATOM 2272 C CA . GLU B 2 152 ? 38.725 9.520 11.302 1.00 85.84 333 GLU D CA 1
ATOM 2273 C C . GLU B 2 152 ? 40.021 8.737 11.528 1.00 83.44 333 GLU D C 1
ATOM 2274 O O . GLU B 2 152 ? 40.388 8.542 12.709 1.00 82.53 333 GLU D O 1
ATOM 2280 N N . ASP B 2 153 ? 40.627 8.237 10.450 1.00 82.80 334 ASP D N 1
ATOM 2281 C CA . ASP B 2 153 ? 41.923 7.501 10.493 1.00 82.65 334 ASP D CA 1
ATOM 2282 C C . ASP B 2 153 ? 42.903 8.287 11.378 1.00 81.82 334 ASP D C 1
ATOM 2283 O O . ASP B 2 153 ? 43.402 7.727 12.379 1.00 81.33 334 ASP D O 1
ATOM 2288 N N . ILE B 2 154 ? 43.094 9.569 11.057 1.00 77.57 335 ILE D N 1
ATOM 2289 C CA . ILE B 2 154 ? 44.096 10.435 11.718 1.00 76.83 335 ILE D CA 1
ATOM 2290 C C . ILE B 2 154 ? 43.740 10.568 13.205 1.00 80.08 335 ILE D C 1
ATOM 2291 O O . ILE B 2 154 ? 44.671 10.538 14.046 1.00 80.98 335 ILE D O 1
ATOM 2296 N N . ALA B 2 155 ? 42.458 10.730 13.542 1.00 82.20 336 ALA D N 1
ATOM 2297 C CA . ALA B 2 155 ? 42.027 10.895 14.949 1.00 84.62 336 ALA D CA 1
ATOM 2298 C C . ALA B 2 155 ? 42.411 9.648 15.751 1.00 86.59 336 ALA D C 1
ATOM 2299 O O . ALA B 2 155 ? 42.730 9.821 16.944 1.00 88.16 336 ALA D O 1
ATOM 2301 N N . GLU B 2 156 ? 42.382 8.469 15.112 1.00 85.92 337 GLU D N 1
ATOM 2302 C CA . GLU B 2 156 ? 42.652 7.147 15.742 1.00 90.87 337 GLU D CA 1
ATOM 2303 C C . GLU B 2 156 ? 44.145 7.008 16.026 1.00 89.85 337 GLU D C 1
ATOM 2304 O O . GLU B 2 156 ? 44.514 6.560 17.130 1.00 92.05 337 GLU D O 1
ATOM 2310 N N . VAL B 2 157 ? 44.952 7.331 15.020 1.00 87.44 338 VAL D N 1
ATOM 2311 C CA . VAL B 2 157 ? 46.434 7.326 15.110 1.00 84.24 338 VAL D CA 1
ATOM 2312 C C . VAL B 2 157 ? 46.840 8.236 16.271 1.00 84.08 338 VAL D C 1
ATOM 2313 O O . VAL B 2 157 ? 47.581 7.768 17.152 1.00 84.66 338 VAL D O 1
ATOM 2317 N N . LEU B 2 158 ? 46.298 9.456 16.308 1.00 85.82 339 LEU D N 1
ATOM 2318 C CA . LEU B 2 158 ? 46.579 10.471 17.357 1.00 87.17 339 LEU D CA 1
ATOM 2319 C C . LEU B 2 158 ? 46.119 9.990 18.746 1.00 91.75 339 LEU D C 1
ATOM 2320 O O . LEU B 2 158 ? 46.743 10.426 19.731 1.00 92.66 339 LEU D O 1
ATOM 2325 N N . GLN B 2 159 ? 45.083 9.145 18.851 1.00 95.95 340 GLN D N 1
ATOM 2326 C CA . GLN B 2 159 ? 44.587 8.621 20.161 1.00 99.91 340 GLN D CA 1
ATOM 2327 C C . GLN B 2 159 ? 45.551 7.553 20.679 1.00 101.18 340 GLN D C 1
ATOM 2328 O O . GLN B 2 159 ? 45.803 7.534 21.899 1.00 102.06 340 GLN D O 1
ATOM 2334 N N . LYS B 2 160 ? 46.045 6.701 19.777 1.00 101.77 341 LYS D N 1
ATOM 2335 C CA . LYS B 2 160 ? 46.998 5.600 20.077 1.00 103.63 341 LYS D CA 1
ATOM 2336 C C . LYS B 2 160 ? 48.343 6.217 20.479 1.00 103.68 341 LYS D C 1
ATOM 2337 O O . LYS B 2 160 ? 48.900 5.818 21.533 1.00 104.08 341 LYS D O 1
ATOM 2343 N N . ALA B 2 161 ? 48.807 7.195 19.696 1.00 99.51 342 ALA D N 1
ATOM 2344 C CA . ALA B 2 161 ? 50.013 8.006 19.977 1.00 97.70 342 ALA D CA 1
ATOM 2345 C C . ALA B 2 161 ? 49.969 8.551 21.410 1.00 99.95 342 ALA D C 1
ATOM 2346 O O . ALA B 2 161 ? 50.955 8.342 22.128 1.00 104.30 342 ALA D O 1
ATOM 2348 N N . ALA B 2 162 ? 48.871 9.202 21.812 1.00 100.76 343 ALA D N 1
ATOM 2349 C CA . ALA B 2 162 ? 48.737 9.936 23.096 1.00 103.23 343 ALA D CA 1
ATOM 2350 C C . ALA B 2 162 ? 48.877 9.000 24.301 1.00 110.70 343 ALA D C 1
ATOM 2351 O O . ALA B 2 162 ? 49.373 9.493 25.327 1.00 112.24 343 ALA D O 1
ATOM 2353 N N . LYS B 2 163 ? 48.429 7.738 24.195 1.00 116.86 344 LYS D N 1
ATOM 2354 C CA . LYS B 2 163 ? 48.443 6.734 25.303 1.00 124.49 344 LYS D CA 1
ATOM 2355 C C . LYS B 2 163 ? 49.897 6.380 25.642 1.00 128.35 344 LYS D C 1
ATOM 2356 O O . LYS B 2 163 ? 50.231 6.315 26.847 1.00 127.69 344 LYS D O 1
ATOM 2362 N N . LEU B 2 164 ? 50.710 6.148 24.603 1.00 130.74 345 LEU D N 1
ATOM 2363 C CA . LEU B 2 164 ? 52.168 5.860 24.688 1.00 129.50 345 LEU D CA 1
ATOM 2364 C C . LEU B 2 164 ? 52.915 7.143 25.081 1.00 130.93 345 LEU D C 1
ATOM 2365 O O . LEU B 2 164 ? 52.684 8.187 24.439 1.00 130.17 345 LEU D O 1
ATOM 2370 N N . ASN B 2 165 ? 53.773 7.066 26.104 1.00 130.61 346 ASN D N 1
ATOM 2371 C CA . ASN B 2 165 ? 54.580 8.209 26.609 1.00 127.82 346 ASN D CA 1
ATOM 2372 C C . ASN B 2 165 ? 55.656 8.546 25.571 1.00 124.87 346 ASN D C 1
ATOM 2373 O O . ASN B 2 165 ? 56.405 9.503 25.761 1.00 125.13 346 ASN D O 1
#

Sequence (287 aa):
QTDYRIFELNKRLQNWTEECDNLWWDAFTTEFFEDDALTITFCLEDGPKRYTIGRTLIPRYFRSIFEGGATELYYVLKHPKESFHNNFVSLDCDQCTVTQHGKPFTQVCVEGRLYLEFFDDRIKTWHFSIRQHRELIPRSILAHAQDPQLDQLSKNITRSDLGKKLLEAATEGQDDEVRILMANGADVNAHDRLGSTPLHLAAKMGHLEIVEVLLKTGADVNAEDTAGYTPLHLAAAWGHLEIVEVLLKHGADVNAQDKFGKTPFDLAAIFGNEDIAEVLQKAAKLN

Secondary structure (DSSP, 8-state):
-THHHHHHHHHHHTT--TT--HHHHHHHHHHHB-TT--EEE--STT---EEE--GGGHHHHHHHHHHTTEEEE---B-S-EEEE-SS-EEEEEEEE--EEE-----EEEEEEEEEEE-----BSEEEEEEEEEEEE--HHHH--TT----HHHHS-S--/-HHHHHHHHHHHHT-HHHHHHHHHTT--TT---TT---HHHHHHHTT-HHHHHHHHHTT--TT---TTS--HHHHHHHTT-HHHHHHHHHTT--TT---TT---HHHHHHHTT-HHHHHHHHHHHH--

InterPro domains:
  IPR029005 LIM-domain binding protein/SEUSS [PTHR10378] (31-371)
  IPR041363 LIM interaction domain [PF17916] (300-328)
  IPR041363 LIM interaction domain [PS51957] (300-339)
  IPR060717 LIM-domain binding protein, DD and LCCD [PF01803] (34-235)

Organism: Xenopus laevis (NCBI:txid8355)

B-factor: mean 61.75, std 17.89, range [40.85, 132.28]

Nearest PDB structures (foldseek):
  6s9s-assembly1_A  TM=9.759E-01  e=6.285E-28  Xenopus laevis
  8hib-assembly1_V-2  TM=9.687E-01  e=1.149E-27  Homo sapiens
  6ptl-assembly1_A-2  TM=9.311E-01  e=4.461E-23  Mus musculus
  4j8t-assembly5_A  TM=6.611E-01  e=4.308E-04  Pseudomonas aeruginosa PAO1
  8uqf-assembly2_B  TM=5.300E-01  e=2.336E-03  synthetic construct

Foldseek 3Di:
DCVVLLVVLQVLQVPDDPPCDLVNLLVSLVVAADQFAEKEWEAPPVHTDMDDDTSVCVSVVVVVVVVVQFPHDHKDADPWDWDDDPPKIKTKGQFIWWTWGDPPTKIKIFGGIWIFIDPVPHTRYTYTYTHDMDIDDPVVNCCCVVPPVVVVVVDDPDD/DVLQVQLLVCLLVLVLVSVVVSVVVPHDQCRQPPFGAGSLLNNLLNLNQNSNVVSLVSPRDLQRQTNQQDGSLLNNLLNLNQSSNVVSVVSPHDQCRQGPVSDGSLVNNVVNVNPVSNVVSVVSVVPD

Radius of gyration: 20.94 Å; Cα contacts (8 Å, |Δi|>4): 526; chains: 2; bounding box: 67×50×36 Å

GO terms:
  GO:0005515 protein binding (F, IPI)
  GO:0005634 nucleus (C, IDA)
  GO:0045893 positive regulation of DNA-templated transcription (P, IDA)
  GO:0045944 positive regulation of transcription by RNA polymerase II (P, IDA)
  GO:0042803 protein homodimerization activity (F, IDA)
  GO:0001221 transcription coregulator binding (F, IPI)
  GO:0030274 LIM domain binding (F, IPI)
  GO:0042802 identical protein binding (F, IPI)
  GO:0140297 DNA-binding transcription factor binding (F, IPI)

Solvent-accessible surface area: 15294 Å² total